Protein AF-0000000067869073 (afdb_homodimer)

Foldseek 3Di:
DWAEEEQEADPDPQFCVCVVVVLVVCVVVVHAYEYEYEFADDPVRVVRRVVVQVVSQVVNVVVVHGHHYYYHYDDLLVVSQVVCVVVVGQEYEGEDDPPPCCDDPNDQPSQRSNCVRHPHYYHYDD/DWAEEEQEADPDPQFCVCVVVVLVVCVVVVHAYEYEYEFADDPVRVVRRVVVQVVSQVVNVVVVHGHHYYYHYDDLLVVSQVVCVVVVGQEYEGEDDPPPCCPDPNDQPSQRSNCVRHPHYYHYDD

Secondary structure (DSSP, 8-state):
--SEEEEEE-SSSGGGTTHHHHHHHHHHHT-EEEEEEEE-SSHHHHHHHHHHHHHHHHHHHTTT---EEEEEES-HHHHHHHHHHHHT-SEEEEE----S---TT----HHHHHHHH-SS-EEEE-/--SEEEEEE-SSSGGGTTHHHHHHHHHHHT-EEEEEEEE-SSHHHHHHHHHHHHHHHHHHHTTT---EEEEEES-HHHHHHHHHHHHT-SEEEEE----S---TT----HHHHHHHH-SS-EEEE-

InterPro domains:
  IPR006015 Universal stress protein A family [PR01438] (2-20)
  IPR006015 Universal stress protein A family [PR01438] (86-98)
  IPR006015 Universal stress protein A family [PR01438] (104-126)
  IPR006016 UspA [PF00582] (1-126)
  IPR014729 Rossmann-like alpha/beta/alpha sandwich fold [G3DSA:3.40.50.620] (1-126)

Sequence (252 aa):
MFETILFPVDRSREAWEPSQLVLELVQQYSSRLVLLSVVADDAESAAAGAELLDKGRSLFEAQGIVPEIVERQGNPPFAICDVADEVGASLIVMGCRGIGLTPEGAAESVTNRVINLAPCPVLVVPMFETILFPVDRSREAWEPSQLVLELVQQYSSRLVLLSVVADDAESAAAGAELLDKGRSLFEAQGIVPEIVERQGNPPFAICDVADEVGASLIVMGCRGIGLTPEGAAESVTNRVINLAPCPVLVVP

Nearest PDB structures (foldseek):
  2z09-assembly1_A  TM=8.705E-01  e=7.535E-10  Thermus thermophilus
  5ahw-assembly2_D  TM=8.686E-01  e=1.156E-08  Mycolicibacterium smegmatis MC2 155
  5ahw-assembly1_B  TM=8.481E-01  e=1.125E-07  Mycolicibacterium smegmatis MC2 155
  3fh0-assembly1_A  TM=6.839E-01  e=9.013E-07  Klebsiella pneumoniae subsp. pneumoniae MGH 78578
  7mq5-a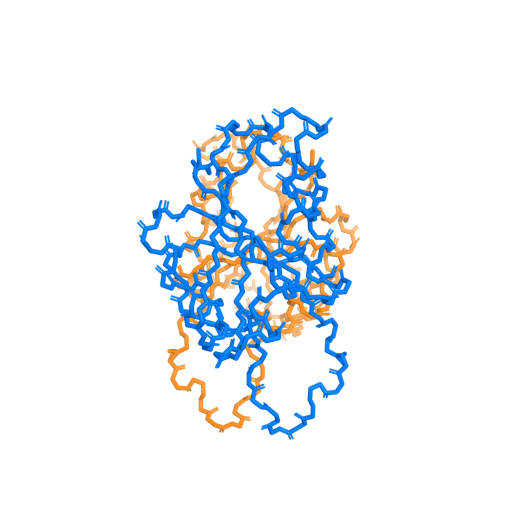ssembly1_A  TM=7.798E-01  e=5.627E-04  Pseudomonas aeruginosa UCBPP-PA14

Structure (mmCIF, N/CA/C/O backbone):
data_AF-0000000067869073-model_v1
#
loop_
_entity.id
_entity.type
_entity.pdbx_description
1 polymer 'UspA domain-containing protein'
#
loop_
_atom_site.group_PDB
_atom_site.id
_atom_site.type_symbol
_atom_site.label_atom_id
_atom_site.label_alt_id
_atom_site.label_comp_id
_atom_site.label_asym_id
_atom_site.label_entity_id
_atom_site.label_seq_id
_atom_site.pdbx_PDB_ins_code
_atom_site.Cartn_x
_atom_site.Cartn_y
_atom_site.Cartn_z
_atom_site.occupancy
_atom_site.B_iso_or_equiv
_atom_site.auth_seq_id
_atom_site.auth_comp_id
_atom_site.auth_asym_id
_atom_site.auth_atom_id
_atom_site.pdbx_PDB_model_num
ATOM 1 N N . MET A 1 1 ? 14.867 0.273 -6.66 1 85.69 1 MET A N 1
ATOM 2 C CA . MET A 1 1 ? 14.016 0.272 -5.477 1 85.69 1 MET A CA 1
ATOM 3 C C . MET A 1 1 ? 13.117 -0.963 -5.453 1 85.69 1 MET A C 1
ATOM 5 O O . MET A 1 1 ? 13.234 -1.798 -4.555 1 85.69 1 MET A O 1
ATOM 9 N N . PHE A 1 2 ? 12.281 -1.201 -6.453 1 94.19 2 PHE A N 1
ATOM 10 C CA . PHE A 1 2 ? 11.414 -2.377 -6.516 1 94.19 2 PHE A CA 1
ATOM 11 C C . PHE A 1 2 ? 11.961 -3.395 -7.508 1 94.19 2 PHE A C 1
ATOM 13 O O . PHE A 1 2 ? 11.531 -3.434 -8.664 1 94.19 2 PHE A O 1
ATOM 20 N N . GLU A 1 3 ? 12.805 -4.316 -7.039 1 96.31 3 GLU A N 1
ATOM 21 C CA . GLU A 1 3 ? 13.484 -5.27 -7.914 1 96.31 3 GLU A CA 1
ATOM 22 C C . GLU A 1 3 ? 12.555 -6.41 -8.312 1 96.31 3 GLU A C 1
ATOM 24 O O . GLU A 1 3 ? 12.539 -6.832 -9.469 1 96.31 3 GLU A O 1
ATOM 29 N N . THR A 1 4 ? 11.891 -6.883 -7.336 1 98.44 4 THR A N 1
ATOM 30 C CA . THR A 1 4 ? 10.938 -7.965 -7.562 1 98.44 4 THR A CA 1
ATOM 31 C C . THR A 1 4 ? 9.547 -7.578 -7.055 1 98.44 4 THR A C 1
ATOM 33 O O . THR A 1 4 ? 9.375 -7.25 -5.879 1 98.44 4 THR A O 1
ATOM 36 N N . ILE A 1 5 ? 8.562 -7.652 -7.902 1 98.62 5 ILE A N 1
ATOM 37 C CA . ILE A 1 5 ? 7.191 -7.293 -7.562 1 98.62 5 ILE A CA 1
ATOM 38 C C . ILE A 1 5 ? 6.312 -8.539 -7.594 1 98.62 5 ILE A C 1
ATOM 40 O O . ILE A 1 5 ? 6.309 -9.281 -8.578 1 98.62 5 ILE A O 1
ATOM 44 N N . LEU A 1 6 ? 5.668 -8.758 -6.5 1 98.81 6 LEU A N 1
ATOM 45 C CA . LEU A 1 6 ? 4.703 -9.852 -6.41 1 98.81 6 LEU A CA 1
ATOM 46 C C . LEU A 1 6 ? 3.283 -9.344 -6.621 1 98.81 6 LEU A C 1
ATOM 48 O O . LEU A 1 6 ? 2.861 -8.383 -5.965 1 98.81 6 LEU A O 1
ATOM 52 N N . PHE A 1 7 ? 2.592 -9.945 -7.52 1 98.44 7 PHE A N 1
ATOM 53 C CA . PHE A 1 7 ? 1.223 -9.578 -7.863 1 98.44 7 PHE A CA 1
ATOM 54 C C . PHE A 1 7 ? 0.284 -10.766 -7.707 1 98.44 7 PHE A C 1
ATOM 56 O O . PHE A 1 7 ? 0.086 -11.539 -8.648 1 98.44 7 PHE A O 1
ATOM 63 N N . PRO A 1 8 ? -0.274 -10.914 -6.496 1 97.56 8 PRO A N 1
ATOM 64 C CA . PRO A 1 8 ? -1.255 -11.984 -6.289 1 97.56 8 PRO A CA 1
ATOM 65 C C . PRO A 1 8 ? -2.604 -11.68 -6.938 1 97.56 8 PRO A C 1
ATOM 67 O O . PRO A 1 8 ? -3.131 -10.57 -6.781 1 97.56 8 PRO A O 1
ATOM 70 N N . VAL A 1 9 ? -3.166 -12.711 -7.602 1 95.31 9 VAL A N 1
ATOM 71 C CA . VAL A 1 9 ? -4.449 -12.516 -8.266 1 95.31 9 VAL A CA 1
ATOM 72 C C . VAL A 1 9 ? -5.359 -13.711 -7.98 1 95.31 9 VAL A C 1
ATOM 74 O O . VAL A 1 9 ? -4.891 -14.766 -7.551 1 95.31 9 VAL A O 1
ATOM 77 N N . ASP A 1 10 ? -6.613 -13.438 -8.133 1 92.69 10 ASP A N 1
ATOM 78 C CA . ASP A 1 10 ? -7.629 -14.484 -8.086 1 92.69 10 ASP A CA 1
ATOM 79 C C . ASP A 1 10 ? -8.727 -14.227 -9.117 1 92.69 10 ASP A C 1
ATOM 81 O O . ASP A 1 10 ? -8.508 -13.516 -10.102 1 92.69 10 ASP A O 1
ATOM 85 N N . ARG A 1 11 ? -9.828 -14.844 -8.953 1 90.25 11 ARG A N 1
ATOM 86 C CA . ARG A 1 11 ? -10.852 -14.766 -9.992 1 90.25 11 ARG A CA 1
ATOM 87 C C . ARG A 1 11 ? -11.672 -13.492 -9.852 1 90.25 11 ARG A C 1
ATOM 89 O O . ARG A 1 11 ? -12.469 -13.164 -10.742 1 90.25 11 ARG A O 1
ATOM 96 N N . SER A 1 12 ? -11.516 -12.789 -8.711 1 88.06 12 SER A N 1
ATOM 97 C CA . SER A 1 12 ? -12.289 -11.57 -8.5 1 88.06 12 SER A CA 1
ATOM 98 C C . SER A 1 12 ? -11.789 -10.438 -9.383 1 88.06 12 SER A C 1
ATOM 100 O O . SER A 1 12 ? -10.602 -10.391 -9.719 1 88.06 12 SER A O 1
ATOM 102 N N . ARG A 1 13 ? -12.648 -9.539 -9.773 1 89.06 13 ARG A N 1
ATOM 103 C CA . ARG A 1 13 ? -12.289 -8.359 -10.555 1 89.06 13 ARG A CA 1
ATOM 104 C C . ARG A 1 13 ? -11.367 -7.438 -9.766 1 89.06 13 ARG A C 1
ATOM 106 O O . ARG A 1 13 ? -10.445 -6.84 -10.32 1 89.06 13 ARG A O 1
ATOM 113 N N . GLU A 1 14 ? -11.57 -7.355 -8.484 1 90 14 GLU A N 1
ATOM 114 C CA . GLU A 1 14 ? -10.805 -6.477 -7.602 1 90 14 GLU A CA 1
ATOM 115 C C . GLU A 1 14 ? -9.328 -6.859 -7.594 1 90 14 GLU A C 1
ATOM 117 O O . GLU A 1 14 ? -8.453 -5.992 -7.504 1 90 14 GLU A O 1
ATOM 122 N N . ALA A 1 15 ? -9.125 -8.156 -7.691 1 92.5 15 ALA A N 1
ATOM 123 C CA . ALA A 1 15 ? -7.75 -8.641 -7.641 1 92.5 15 ALA A CA 1
ATOM 124 C C . ALA A 1 15 ? -6.957 -8.172 -8.852 1 92.5 15 ALA A C 1
ATOM 126 O O . ALA A 1 15 ? -5.723 -8.109 -8.805 1 92.5 15 ALA A O 1
ATOM 127 N N . TRP A 1 16 ? -7.609 -7.77 -9.93 1 94 16 TRP A N 1
ATOM 128 C CA . TRP A 1 16 ? -6.938 -7.406 -11.172 1 94 16 TRP A CA 1
ATOM 129 C C . TRP A 1 16 ? -6.922 -5.895 -11.367 1 94 16 TRP A C 1
ATOM 131 O O . TRP A 1 16 ? -6.273 -5.387 -12.281 1 94 16 TRP A O 1
ATOM 141 N N . GLU A 1 17 ? -7.547 -5.199 -10.508 1 93.25 17 GLU A N 1
ATOM 142 C CA . GLU A 1 17 ? -7.629 -3.746 -10.594 1 93.25 17 GLU A CA 1
ATOM 143 C C . GLU A 1 17 ? -6.238 -3.117 -10.656 1 93.25 17 GLU A C 1
ATOM 145 O O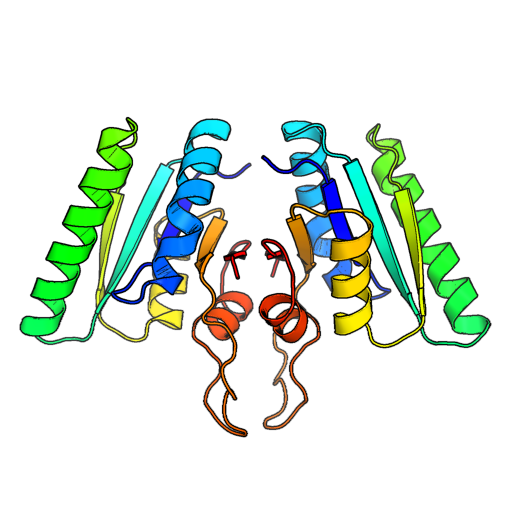 . GLU A 1 17 ? -6.027 -2.133 -11.359 1 93.25 17 GLU A O 1
ATOM 150 N N . PRO A 1 18 ? -5.219 -3.715 -10 1 96.81 18 PRO A N 1
ATOM 151 C CA . PRO A 1 18 ? -3.895 -3.092 -9.984 1 96.81 18 PRO A CA 1
ATOM 152 C C . PRO A 1 18 ? -3.07 -3.424 -11.227 1 96.81 18 PRO A C 1
ATOM 154 O O . PRO A 1 18 ? -1.906 -3.027 -11.328 1 96.81 18 PRO A O 1
ATOM 157 N N . SER A 1 19 ? -3.623 -4.129 -12.164 1 96.69 19 SER A N 1
ATOM 158 C CA . SER A 1 19 ? -2.848 -4.648 -13.281 1 96.69 19 SER A CA 1
ATOM 159 C C . SER A 1 19 ? -2.127 -3.529 -14.031 1 96.69 19 SER A C 1
ATOM 161 O O . SER A 1 19 ? -0.944 -3.652 -14.352 1 96.69 19 SER A O 1
ATOM 163 N N . GLN A 1 20 ? -2.836 -2.455 -14.297 1 95.81 20 GLN A N 1
ATOM 164 C CA . GLN A 1 20 ? -2.219 -1.343 -15.016 1 95.81 20 GLN A CA 1
ATOM 165 C C . GLN A 1 20 ? -1.103 -0.71 -14.188 1 95.81 20 GLN A C 1
ATOM 167 O O . GLN A 1 20 ? -0.049 -0.359 -14.727 1 95.81 20 GLN A O 1
ATOM 172 N N . LEU A 1 21 ? -1.341 -0.564 -12.945 1 96.5 21 LEU A N 1
ATOM 173 C CA . LEU A 1 21 ? -0.326 -0.015 -12.055 1 96.5 21 LEU A CA 1
ATOM 174 C C . LEU A 1 21 ? 0.897 -0.924 -11.992 1 96.5 21 LEU A C 1
ATOM 176 O O . LEU A 1 21 ? 2.033 -0.445 -12.008 1 96.5 21 LEU A O 1
ATOM 180 N N . VAL A 1 22 ? 0.656 -2.215 -11.914 1 97.88 22 VAL A N 1
ATOM 181 C CA . VAL A 1 22 ? 1.739 -3.191 -11.898 1 97.88 22 VAL A CA 1
ATOM 182 C C . VAL A 1 22 ? 2.574 -3.057 -13.172 1 97.88 22 VAL A C 1
ATOM 184 O O . VAL A 1 22 ? 3.807 -3.037 -13.109 1 97.88 22 VAL A O 1
ATOM 187 N N . LEU A 1 23 ? 1.899 -2.906 -14.281 1 97 23 LEU A N 1
ATOM 188 C CA . LEU A 1 23 ? 2.586 -2.73 -15.555 1 97 23 LEU A CA 1
ATOM 189 C C . LEU A 1 23 ? 3.496 -1.507 -15.523 1 97 23 LEU A C 1
ATOM 191 O O . LEU A 1 23 ? 4.668 -1.588 -15.898 1 97 23 LEU A O 1
ATOM 195 N N . GLU A 1 24 ? 3.031 -0.431 -15.094 1 96.25 24 GLU A N 1
ATOM 196 C CA . GLU A 1 24 ? 3.777 0.823 -15.047 1 96.25 24 GLU A CA 1
ATOM 197 C C . GLU A 1 24 ? 4.973 0.717 -14.102 1 96.25 24 GLU A C 1
ATOM 199 O O . GLU A 1 24 ? 6.062 1.193 -14.414 1 96.25 24 GLU A O 1
ATOM 204 N N . LEU A 1 25 ? 4.746 0.075 -13 1 96.88 25 LEU A N 1
ATOM 205 C CA . LEU A 1 25 ? 5.82 -0.086 -12.023 1 96.88 25 LEU A CA 1
ATOM 206 C C . LEU A 1 25 ? 6.938 -0.961 -12.578 1 96.88 25 LEU A C 1
ATOM 208 O O . LEU A 1 25 ? 8.117 -0.621 -12.461 1 96.88 25 LEU A O 1
ATOM 212 N N . VAL A 1 26 ? 6.555 -2.066 -13.172 1 97.5 26 VAL A N 1
ATOM 213 C CA . VAL A 1 26 ? 7.527 -2.998 -13.727 1 97.5 26 VAL A CA 1
ATOM 214 C C . VAL A 1 26 ? 8.336 -2.305 -14.82 1 97.5 26 VAL A C 1
ATOM 216 O O . VAL A 1 26 ? 9.555 -2.471 -14.898 1 97.5 26 VAL A O 1
ATOM 219 N N . GLN A 1 27 ? 7.652 -1.521 -15.578 1 95.38 27 GLN A N 1
ATOM 220 C CA . GLN A 1 27 ? 8.336 -0.804 -16.656 1 95.38 27 GLN A CA 1
ATOM 221 C C . GLN A 1 27 ? 9.242 0.287 -16.094 1 95.38 27 GLN A C 1
ATOM 223 O O . GLN A 1 27 ? 10.367 0.471 -16.562 1 95.38 27 GLN A O 1
ATOM 228 N N . GLN A 1 28 ? 8.766 0.995 -15.133 1 93.81 28 GLN A N 1
ATOM 229 C CA . GLN A 1 28 ? 9.508 2.107 -14.555 1 93.81 28 GLN A CA 1
ATOM 230 C C . GLN A 1 28 ? 10.773 1.618 -13.859 1 93.81 28 GLN A C 1
ATOM 232 O O . GLN A 1 28 ? 11.828 2.26 -13.945 1 93.81 28 GLN A O 1
ATOM 237 N N . TYR A 1 29 ? 10.68 0.45 -13.195 1 95.25 29 TYR A N 1
ATOM 238 C CA . TYR A 1 29 ? 11.789 0.005 -12.352 1 95.25 29 TYR A CA 1
ATOM 239 C C . TYR A 1 29 ? 12.516 -1.175 -12.992 1 95.25 29 TYR A C 1
ATOM 241 O O . TYR A 1 29 ? 13.477 -1.699 -12.43 1 95.25 29 TYR A O 1
ATOM 249 N N . SER A 1 30 ? 11.961 -1.59 -14.211 1 96 30 SER A N 1
ATOM 250 C CA . SER A 1 30 ? 12.5 -2.789 -14.844 1 96 30 SER A CA 1
ATOM 251 C C . SER A 1 30 ? 12.523 -3.965 -13.875 1 96 30 SER A C 1
ATOM 253 O O . SER A 1 30 ? 13.531 -4.668 -13.758 1 96 30 SER A O 1
ATOM 255 N N . SER A 1 31 ? 11.453 -4.137 -13.18 1 97.75 31 SER A N 1
ATOM 256 C CA . SER A 1 31 ? 11.336 -5.121 -12.102 1 97.75 31 SER A CA 1
ATOM 257 C C . SER A 1 31 ? 11.016 -6.504 -12.656 1 97.75 31 SER A C 1
ATOM 259 O O . SER A 1 31 ? 10.461 -6.629 -13.75 1 97.75 31 SER A O 1
ATOM 261 N N . ARG A 1 32 ? 11.453 -7.48 -11.883 1 98.12 32 ARG A N 1
ATOM 262 C CA . ARG A 1 32 ? 10.93 -8.828 -12.07 1 98.12 32 ARG A CA 1
ATOM 263 C C . ARG A 1 32 ? 9.492 -8.93 -11.562 1 98.12 32 ARG A C 1
ATOM 265 O O . ARG A 1 32 ? 9.188 -8.492 -10.453 1 98.12 32 ARG A O 1
ATOM 272 N N . LEU A 1 33 ? 8.641 -9.438 -12.43 1 98.5 33 LEU A N 1
ATOM 273 C CA . LEU A 1 33 ? 7.242 -9.578 -12.047 1 98.5 33 LEU A CA 1
ATOM 274 C C . LEU A 1 33 ? 6.902 -11.031 -11.75 1 98.5 33 LEU A C 1
ATOM 276 O O . LEU A 1 33 ? 7.148 -11.914 -12.578 1 98.5 33 LEU A O 1
ATOM 280 N N . VAL A 1 34 ? 6.371 -11.273 -10.594 1 98.62 34 VAL A N 1
ATOM 281 C CA . VAL A 1 34 ? 5.895 -12.602 -10.211 1 98.62 34 VAL A CA 1
ATOM 282 C C . VAL A 1 34 ? 4.375 -12.578 -10.055 1 98.62 34 VAL A C 1
ATOM 284 O O . VAL A 1 34 ? 3.846 -11.875 -9.188 1 98.62 34 VAL A O 1
ATOM 287 N N . LEU A 1 35 ? 3.709 -13.258 -10.875 1 98.25 35 LEU A N 1
ATOM 288 C CA . LEU A 1 35 ? 2.264 -13.438 -10.805 1 98.25 35 LEU A CA 1
ATOM 289 C C . LEU A 1 35 ? 1.903 -14.672 -9.992 1 98.25 35 LEU A C 1
ATOM 291 O O . LEU A 1 35 ? 2.357 -15.781 -10.305 1 98.25 35 LEU A O 1
ATOM 295 N N . LEU A 1 36 ? 1.077 -14.484 -8.984 1 98.06 36 LEU A N 1
ATOM 296 C CA . LEU A 1 36 ? 0.782 -15.57 -8.062 1 98.06 36 LEU A CA 1
ATOM 297 C C . LEU A 1 36 ? -0.718 -15.836 -7.996 1 98.06 36 LEU A C 1
ATOM 299 O O . LEU A 1 36 ? -1.515 -14.898 -7.898 1 98.06 36 LEU A O 1
ATOM 303 N N . SER A 1 37 ? -1.074 -17.062 -8.078 1 97 37 SER A N 1
ATOM 304 C CA . SER A 1 37 ? -2.432 -17.516 -7.777 1 97 37 SER A CA 1
ATOM 305 C C . SER A 1 37 ? -2.439 -18.547 -6.652 1 97 37 SER A C 1
ATOM 307 O O . SER A 1 37 ? -1.651 -19.5 -6.668 1 97 37 SER A O 1
ATOM 309 N N . VAL A 1 38 ? -3.229 -18.281 -5.684 1 95.81 38 VAL A N 1
ATOM 310 C CA . VAL A 1 38 ? -3.4 -19.203 -4.578 1 95.81 38 VAL A CA 1
ATOM 311 C C . VAL A 1 38 ? -4.73 -19.953 -4.727 1 95.81 38 VAL A C 1
ATOM 313 O O . VAL A 1 38 ? -5.789 -19.312 -4.812 1 95.81 38 VAL A O 1
ATOM 316 N N . VAL A 1 39 ? -4.691 -21.25 -4.734 1 93.06 39 VAL A N 1
ATOM 317 C CA . VAL A 1 39 ? -5.895 -22.031 -5.012 1 93.06 39 VAL A CA 1
ATOM 318 C C . VAL A 1 39 ? -6.09 -23.094 -3.92 1 93.06 39 VAL A C 1
ATOM 320 O O . VAL A 1 39 ? -5.172 -23.375 -3.15 1 93.06 39 VAL A O 1
ATOM 323 N N . ALA A 1 40 ? -7.324 -23.531 -3.844 1 88.5 40 ALA A N 1
ATOM 324 C CA . ALA A 1 40 ? -7.602 -24.672 -2.965 1 88.5 40 ALA A CA 1
ATOM 325 C C . ALA A 1 40 ? -6.926 -25.938 -3.475 1 88.5 40 ALA A C 1
ATOM 327 O O . ALA A 1 40 ? -6.5 -26 -4.629 1 88.5 40 ALA A O 1
ATOM 328 N N . ASP A 1 41 ? -6.785 -26.797 -2.545 1 86.69 41 ASP A N 1
ATOM 329 C CA . ASP A 1 41 ? -6.09 -28.031 -2.896 1 86.69 41 ASP A CA 1
ATOM 330 C C . ASP A 1 41 ? -7.039 -29.031 -3.564 1 86.69 41 ASP A C 1
ATOM 332 O O . ASP A 1 41 ? -7.352 -30.062 -2.994 1 86.69 41 ASP A O 1
ATOM 336 N N . ASP A 1 42 ? -7.617 -28.875 -4.66 1 88.94 42 ASP A N 1
ATOM 337 C CA . ASP A 1 42 ? -8.422 -29.75 -5.492 1 88.94 42 ASP A CA 1
ATOM 338 C C . ASP A 1 42 ? -8.172 -29.484 -6.977 1 88.94 42 ASP A C 1
ATOM 340 O O . ASP A 1 42 ? -7.801 -28.375 -7.355 1 88.94 42 ASP A O 1
ATOM 344 N N . ALA A 1 43 ? -8.359 -30.5 -7.738 1 88.75 43 ALA A N 1
ATOM 345 C CA . ALA A 1 43 ? -8 -30.484 -9.156 1 88.75 43 ALA A CA 1
ATOM 346 C C . ALA A 1 43 ? -8.75 -29.375 -9.891 1 88.75 43 ALA A C 1
ATOM 348 O O . ALA A 1 43 ? -8.195 -28.719 -10.781 1 88.75 43 ALA A O 1
ATOM 349 N N . GLU A 1 44 ? -9.938 -29.141 -9.625 1 89.25 44 GLU A N 1
ATOM 350 C CA . GLU A 1 44 ? -10.742 -28.109 -10.281 1 89.25 44 GLU A CA 1
ATOM 351 C C . GLU A 1 44 ? -10.188 -26.719 -10.008 1 89.25 44 GLU A C 1
ATOM 353 O O . GLU A 1 44 ? -10.086 -25.891 -10.914 1 89.25 44 GLU A O 1
ATOM 358 N N . SER A 1 45 ? -9.852 -26.547 -8.781 1 88.94 45 SER A N 1
ATOM 359 C CA . SER A 1 45 ? -9.289 -25.25 -8.398 1 88.94 45 SER A CA 1
ATOM 360 C C . SER A 1 45 ? -7.922 -25.031 -9.039 1 88.94 45 SER A C 1
ATOM 362 O O . SER A 1 45 ? -7.598 -23.922 -9.461 1 88.94 45 SER A O 1
ATOM 364 N N . ALA A 1 46 ? -7.195 -26.078 -9.156 1 88.62 46 ALA A N 1
ATOM 365 C CA . ALA A 1 46 ? -5.871 -25.984 -9.773 1 88.62 46 ALA A CA 1
ATOM 366 C C . ALA A 1 46 ? -5.977 -25.609 -11.25 1 88.62 46 ALA A C 1
ATOM 368 O O . ALA A 1 46 ? -5.215 -24.766 -11.734 1 88.62 46 ALA A O 1
ATOM 369 N N . ALA A 1 47 ? -6.895 -26.266 -11.891 1 90.94 47 ALA A N 1
ATOM 370 C CA . ALA A 1 47 ? -7.098 -25.969 -13.305 1 90.94 47 ALA A CA 1
ATOM 371 C C . ALA A 1 47 ? -7.551 -24.516 -13.5 1 90.94 47 ALA A C 1
ATOM 373 O O . ALA A 1 47 ? -7.094 -23.828 -14.414 1 90.94 47 ALA A O 1
ATOM 374 N N . ALA A 1 48 ? -8.391 -24.062 -12.688 1 90.38 48 ALA A N 1
ATOM 375 C CA . ALA A 1 48 ? -8.883 -22.688 -12.742 1 90.38 48 ALA A CA 1
ATOM 376 C C . ALA A 1 48 ? -7.754 -21.688 -12.492 1 90.38 48 ALA A C 1
ATOM 378 O O . ALA A 1 48 ? -7.691 -20.641 -13.141 1 90.38 48 ALA A O 1
ATOM 379 N N . GLY A 1 49 ? -6.902 -22.062 -11.57 1 91.5 49 GLY A N 1
ATOM 380 C CA . GLY A 1 49 ? -5.746 -21.219 -11.297 1 91.5 49 GLY A CA 1
ATOM 381 C C . GLY A 1 49 ? -4.801 -21.109 -12.477 1 91.5 49 GLY A C 1
ATOM 382 O O . GLY A 1 49 ? -4.324 -20.016 -12.781 1 91.5 49 GLY A O 1
ATOM 383 N N . ALA A 1 50 ? -4.605 -22.188 -13.141 1 91.81 50 ALA A N 1
ATOM 384 C CA . ALA A 1 50 ? -3.723 -22.203 -14.305 1 91.81 50 ALA A CA 1
ATOM 385 C C . ALA A 1 50 ? -4.277 -21.344 -15.43 1 91.81 50 ALA A C 1
ATOM 387 O O . ALA A 1 50 ? -3.531 -20.609 -16.078 1 91.81 50 ALA A O 1
ATOM 388 N N . GLU A 1 51 ? -5.559 -21.438 -15.625 1 93.31 51 GLU A N 1
ATOM 389 C CA . GLU A 1 51 ? -6.203 -20.625 -16.641 1 93.31 51 GLU A CA 1
ATOM 390 C C . GLU A 1 51 ? -6.078 -19.141 -16.328 1 93.31 51 GLU A C 1
ATOM 392 O O . GLU A 1 51 ? -5.836 -18.328 -17.219 1 93.31 51 GLU A O 1
ATOM 397 N N . LEU A 1 52 ? -6.277 -18.828 -15.102 1 93.5 52 LEU A N 1
ATOM 398 C CA . LEU A 1 52 ? -6.164 -17.453 -14.625 1 93.5 52 LEU A CA 1
ATOM 399 C C . LEU A 1 52 ? -4.758 -16.906 -14.867 1 93.5 52 LEU A C 1
ATOM 401 O O . LEU A 1 52 ? -4.59 -15.789 -15.359 1 93.5 52 LEU A O 1
ATOM 405 N N . LEU A 1 53 ? -3.789 -17.75 -14.555 1 95 53 LEU A N 1
ATOM 406 C CA . LEU A 1 53 ? -2.395 -17.344 -14.703 1 95 53 LEU A CA 1
ATOM 407 C C . LEU A 1 53 ? -2.023 -17.203 -16.172 1 95 53 LEU A C 1
ATOM 409 O O . LEU A 1 53 ? -1.235 -16.328 -16.547 1 95 53 LEU A O 1
ATOM 413 N N . ASP A 1 54 ? -2.604 -18 -17.016 1 94.75 54 ASP A N 1
ATOM 414 C CA . ASP A 1 54 ? -2.373 -17.906 -18.453 1 94.75 54 ASP A CA 1
ATOM 415 C C . ASP A 1 54 ? -2.912 -16.578 -19 1 94.75 54 ASP A C 1
ATOM 417 O O . ASP A 1 54 ? -2.262 -15.93 -19.828 1 94.75 54 ASP A O 1
ATOM 421 N N . LYS A 1 55 ? -4.047 -16.234 -18.547 1 93.94 55 LYS A N 1
ATOM 422 C CA . LYS A 1 55 ? -4.621 -14.953 -18.922 1 93.94 55 LYS A CA 1
ATOM 423 C C . LYS A 1 55 ? -3.725 -13.805 -18.484 1 93.94 55 LYS A C 1
ATOM 425 O O . LYS A 1 55 ? -3.512 -12.852 -19.234 1 93.94 55 LYS A O 1
ATOM 430 N N . GLY A 1 56 ? -3.23 -13.906 -17.281 1 95.06 56 GLY A N 1
ATOM 431 C CA . GLY A 1 56 ? -2.316 -12.898 -16.766 1 95.06 56 GLY A CA 1
ATOM 432 C C . GLY A 1 56 ? -1.019 -12.82 -17.562 1 95.06 56 GLY A C 1
ATOM 433 O O . GLY A 1 56 ? -0.543 -11.734 -17.875 1 95.06 56 GLY A O 1
ATOM 434 N N . ARG A 1 57 ? -0.502 -13.945 -17.828 1 96.12 57 ARG A N 1
ATOM 435 C CA . ARG A 1 57 ? 0.709 -14.016 -18.641 1 96.12 57 ARG A CA 1
ATOM 436 C C . ARG A 1 57 ? 0.512 -13.305 -19.969 1 96.12 57 ARG A C 1
ATOM 438 O O . ARG A 1 57 ? 1.339 -12.477 -20.375 1 96.12 57 ARG A O 1
ATOM 445 N N . SER A 1 58 ? -0.542 -13.625 -20.625 1 96.44 58 SER A N 1
ATOM 446 C CA . SER A 1 58 ? -0.832 -13.031 -21.922 1 96.44 58 SER A CA 1
ATOM 447 C C . SER A 1 58 ? -0.971 -11.516 -21.828 1 96.44 58 SER A C 1
ATOM 449 O O . SER A 1 58 ? -0.481 -10.781 -22.688 1 96.44 58 SER A O 1
ATOM 451 N N . LEU A 1 59 ? -1.644 -11.023 -20.812 1 95.19 59 LEU A N 1
ATOM 452 C CA . LEU A 1 59 ? -1.863 -9.602 -20.578 1 95.19 59 LEU A CA 1
ATOM 453 C C . LEU A 1 59 ? -0.536 -8.859 -20.469 1 95.19 59 LEU A C 1
ATOM 455 O O . LEU A 1 59 ? -0.345 -7.828 -21.125 1 95.19 59 LEU A O 1
ATOM 459 N N . PHE A 1 60 ? 0.384 -9.383 -19.719 1 97 60 PHE A N 1
ATOM 460 C CA . PHE A 1 60 ? 1.646 -8.695 -19.469 1 97 60 PHE A CA 1
ATOM 461 C C . PHE A 1 60 ? 2.609 -8.898 -20.625 1 97 60 PHE A C 1
ATOM 463 O O . PHE A 1 60 ? 3.361 -7.988 -20.984 1 97 60 PHE A O 1
ATOM 470 N N . GLU A 1 61 ? 2.535 -10.055 -21.266 1 96.75 61 GLU A N 1
ATOM 471 C CA . GLU A 1 61 ? 3.381 -10.312 -22.422 1 96.75 61 GLU A CA 1
ATOM 472 C C . GLU A 1 61 ? 3.018 -9.391 -23.578 1 96.75 61 GLU A C 1
ATOM 474 O O . GLU A 1 61 ? 3.891 -8.977 -24.344 1 96.75 61 GLU A O 1
ATOM 479 N N . ALA A 1 62 ? 1.754 -9.125 -23.656 1 96.44 62 ALA A N 1
ATOM 480 C CA . ALA A 1 62 ? 1.289 -8.211 -24.703 1 96.44 62 ALA A CA 1
ATOM 481 C C . ALA A 1 62 ? 1.909 -6.828 -24.547 1 96.44 62 ALA A C 1
ATOM 483 O O . ALA A 1 62 ? 1.968 -6.051 -25.5 1 96.44 62 ALA A O 1
ATOM 484 N N . GLN A 1 63 ? 2.355 -6.535 -23.422 1 95.56 63 GLN A N 1
ATOM 485 C CA . GLN A 1 63 ? 2.967 -5.242 -23.141 1 95.56 63 GLN A CA 1
ATOM 486 C C . GLN A 1 63 ? 4.484 -5.359 -23.031 1 95.56 63 GLN A C 1
ATOM 488 O O . GLN A 1 63 ? 5.156 -4.445 -22.547 1 95.56 63 GLN A O 1
ATOM 493 N N . GLY A 1 64 ? 5.004 -6.582 -23.359 1 95.62 64 GLY A N 1
ATOM 494 C CA . GLY A 1 64 ? 6.445 -6.789 -23.422 1 95.62 64 GLY A CA 1
ATOM 495 C C . GLY A 1 64 ? 7.035 -7.25 -22.094 1 95.62 64 GLY A C 1
ATOM 496 O O . GLY A 1 64 ? 8.25 -7.184 -21.891 1 95.62 64 GLY A O 1
ATOM 497 N 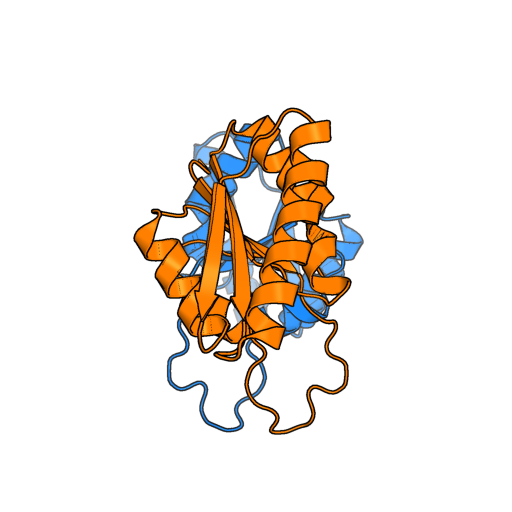N . ILE A 1 65 ? 6.188 -7.633 -21.203 1 96.75 65 ILE A N 1
ATOM 498 C CA . ILE A 1 65 ? 6.656 -8.094 -19.906 1 96.75 65 ILE A CA 1
ATOM 499 C C . ILE A 1 65 ? 6.387 -9.586 -19.75 1 96.75 65 ILE A C 1
ATOM 501 O O . ILE A 1 65 ? 5.254 -10.039 -19.938 1 96.75 65 ILE A O 1
ATOM 505 N N . VAL A 1 66 ? 7.367 -10.359 -19.438 1 96.12 66 VAL A N 1
ATOM 506 C CA . VAL A 1 66 ? 7.195 -11.789 -19.188 1 96.12 66 VAL A CA 1
ATOM 507 C C . VAL A 1 66 ? 7.148 -12.055 -17.688 1 96.12 66 VAL A C 1
ATOM 509 O O . VAL A 1 66 ? 8.18 -12.031 -17.016 1 96.12 66 VAL A O 1
ATOM 512 N N . PRO A 1 67 ? 6.07 -12.266 -17.188 1 97.94 67 PRO A N 1
ATOM 513 C CA . PRO A 1 67 ? 5.988 -12.523 -15.75 1 97.94 67 PRO A CA 1
ATOM 514 C C . PRO A 1 67 ? 6.391 -13.953 -15.383 1 97.94 67 PRO A C 1
ATOM 516 O O . PRO A 1 67 ? 6.246 -14.867 -16.203 1 97.94 67 PRO A O 1
ATOM 519 N N . GLU A 1 68 ? 6.965 -14.102 -14.258 1 97.94 68 GLU A N 1
ATOM 520 C CA . GLU A 1 68 ? 7.07 -15.422 -13.641 1 97.94 68 GLU A CA 1
ATOM 521 C C . GLU A 1 68 ? 5.738 -15.852 -13.039 1 97.94 68 GLU A C 1
ATOM 523 O O . GLU A 1 68 ? 5.07 -15.062 -12.367 1 97.94 68 GLU A O 1
ATOM 528 N N . ILE A 1 69 ? 5.391 -17.078 -13.32 1 97.31 69 ILE A N 1
ATOM 529 C CA . ILE A 1 69 ? 4.09 -17.578 -12.875 1 97.31 69 ILE A CA 1
ATOM 530 C C . ILE A 1 69 ? 4.281 -18.531 -11.703 1 97.31 69 ILE A C 1
ATOM 532 O O . ILE A 1 69 ? 5.09 -19.469 -11.789 1 97.31 69 ILE A O 1
ATOM 536 N N . VAL A 1 70 ? 3.574 -18.328 -10.68 1 97.12 70 VAL A N 1
ATOM 537 C CA . VAL A 1 70 ? 3.623 -19.203 -9.516 1 97.12 70 VAL A CA 1
ATOM 538 C C . VAL A 1 70 ? 2.205 -19.562 -9.078 1 97.12 70 VAL A C 1
ATOM 540 O O . VAL A 1 70 ? 1.337 -18.688 -8.984 1 97.12 70 VAL A O 1
ATOM 543 N N . GLU A 1 71 ? 1.952 -20.812 -8.867 1 96.31 71 GLU A N 1
ATOM 544 C CA . GLU A 1 71 ? 0.71 -21.297 -8.273 1 96.31 71 GLU A CA 1
ATOM 545 C C . GLU A 1 71 ? 0.971 -22 -6.945 1 96.31 71 GLU A C 1
ATOM 547 O O . GLU A 1 71 ? 1.875 -22.828 -6.84 1 96.31 71 GLU A O 1
ATOM 552 N N . ARG A 1 72 ? 0.225 -21.625 -5.98 1 95.56 72 ARG A N 1
ATOM 553 C CA . ARG A 1 72 ? 0.345 -22.234 -4.656 1 95.56 72 ARG A CA 1
ATOM 554 C C . ARG A 1 72 ? -1.013 -22.703 -4.141 1 95.56 72 ARG A C 1
ATOM 556 O O . ARG A 1 72 ? -2.049 -22.141 -4.52 1 95.56 72 ARG A O 1
ATOM 563 N N . GLN A 1 73 ? -0.876 -23.719 -3.285 1 93.31 73 GLN A N 1
ATOM 564 C CA . GLN A 1 73 ? -2.074 -24.188 -2.59 1 93.31 73 GLN A CA 1
ATOM 565 C C . GLN A 1 73 ? -2.055 -23.766 -1.123 1 93.31 73 GLN A C 1
ATOM 567 O O . GLN A 1 73 ? -0.988 -23.672 -0.51 1 93.31 73 GLN A O 1
ATOM 572 N N . GLY A 1 74 ? -3.271 -23.453 -0.644 1 91.94 74 GLY A N 1
ATOM 573 C CA . GLY A 1 74 ? -3.352 -23.141 0.776 1 91.94 74 GLY A CA 1
ATOM 574 C C . GLY A 1 74 ? -4.117 -21.875 1.072 1 91.94 74 GLY A C 1
ATOM 575 O O . GLY A 1 74 ? -5.051 -21.516 0.348 1 91.94 74 GLY A O 1
ATOM 576 N N . ASN A 1 75 ? -3.82 -21.281 2.246 1 92.25 75 ASN A N 1
ATOM 577 C CA . ASN A 1 75 ? -4.445 -20.047 2.688 1 92.25 75 ASN A CA 1
ATOM 578 C C . ASN A 1 75 ? -3.809 -18.828 2.016 1 92.25 75 ASN A C 1
ATOM 580 O O . ASN A 1 75 ? -2.602 -18.609 2.131 1 92.25 75 ASN A O 1
ATOM 584 N N . PRO A 1 76 ? -4.582 -18.047 1.454 1 93.88 76 PRO A N 1
ATOM 585 C CA . PRO A 1 76 ? -4.066 -16.984 0.583 1 93.88 76 PRO A CA 1
ATOM 586 C C . PRO A 1 76 ? -3.113 -16.031 1.309 1 93.88 76 PRO A C 1
ATOM 588 O O . PRO A 1 76 ? -1.995 -15.805 0.843 1 93.88 76 PRO A O 1
ATOM 591 N N . PRO A 1 77 ? -3.48 -15.469 2.486 1 94.12 77 PRO A N 1
ATOM 592 C CA . PRO A 1 77 ? -2.557 -14.523 3.121 1 94.12 77 PRO A CA 1
ATOM 593 C C . PRO A 1 77 ? -1.203 -15.148 3.443 1 94.12 77 PRO A C 1
ATOM 595 O O . PRO A 1 77 ? -0.162 -14.523 3.24 1 94.12 77 PRO A O 1
ATOM 598 N N . PHE A 1 78 ? -1.198 -16.344 3.863 1 95.38 78 PHE A N 1
ATOM 599 C CA . PHE A 1 78 ? 0.036 -17.016 4.23 1 95.38 78 PHE A CA 1
ATOM 600 C C . PHE A 1 78 ? 0.839 -17.391 2.99 1 95.38 78 PHE A C 1
ATOM 602 O O . PHE A 1 78 ? 2.057 -17.203 2.951 1 95.38 78 PHE A O 1
ATOM 609 N N . ALA A 1 79 ? 0.163 -17.906 2.049 1 96.88 79 ALA A N 1
ATOM 610 C CA . ALA A 1 79 ? 0.835 -18.281 0.807 1 96.88 79 ALA A CA 1
ATOM 611 C C . ALA A 1 79 ? 1.469 -17.062 0.136 1 96.88 79 ALA A C 1
ATOM 613 O O . ALA A 1 79 ? 2.588 -17.141 -0.376 1 96.88 79 ALA A O 1
ATOM 614 N N . ILE A 1 80 ? 0.809 -15.945 0.123 1 97.56 80 ILE A N 1
ATOM 615 C CA . ILE A 1 80 ? 1.305 -14.719 -0.489 1 97.56 80 ILE A CA 1
ATOM 616 C C . ILE A 1 80 ? 2.584 -14.266 0.216 1 97.56 80 ILE A C 1
ATOM 618 O O . ILE A 1 80 ? 3.584 -13.961 -0.436 1 97.56 80 ILE A O 1
ATOM 622 N N . CYS A 1 81 ? 2.545 -14.305 1.531 1 97.38 81 CYS A N 1
ATOM 623 C CA . CYS A 1 81 ? 3.705 -13.867 2.299 1 97.38 81 CYS A CA 1
ATOM 624 C C . CYS A 1 81 ? 4.863 -14.844 2.146 1 97.38 81 CYS A C 1
ATOM 626 O O . CYS A 1 81 ? 6.023 -14.438 2.074 1 97.38 81 CYS A O 1
ATOM 628 N N . ASP A 1 82 ? 4.547 -16.125 2.096 1 97.81 82 ASP A N 1
ATOM 629 C CA . ASP A 1 82 ? 5.57 -17.141 1.896 1 97.81 82 ASP A CA 1
ATOM 630 C C . ASP A 1 82 ? 6.27 -16.969 0.551 1 97.81 82 ASP A C 1
ATOM 632 O O . ASP A 1 82 ? 7.5 -16.984 0.477 1 97.81 82 ASP A O 1
ATOM 636 N N . VAL A 1 83 ? 5.488 -16.766 -0.463 1 98.25 83 VAL A N 1
ATOM 637 C CA . VAL A 1 83 ? 6.051 -16.609 -1.798 1 98.25 83 VAL A CA 1
ATOM 638 C C . VAL A 1 83 ? 6.844 -15.305 -1.873 1 98.25 83 VAL A C 1
ATOM 640 O O . VAL A 1 83 ? 7.91 -15.258 -2.494 1 98.25 83 VAL A O 1
ATOM 643 N N . ALA A 1 84 ? 6.363 -14.234 -1.266 1 98.31 84 ALA A N 1
ATOM 644 C CA . ALA A 1 84 ? 7.098 -12.969 -1.229 1 98.31 84 ALA A CA 1
ATOM 645 C C . ALA A 1 84 ? 8.5 -13.164 -0.666 1 98.31 84 ALA A C 1
ATOM 647 O O . ALA A 1 84 ? 9.469 -12.625 -1.2 1 98.31 84 ALA A O 1
ATOM 648 N N . ASP A 1 85 ? 8.531 -13.93 0.379 1 97.75 85 ASP A N 1
ATOM 649 C CA . ASP A 1 85 ? 9.812 -14.219 1.016 1 97.75 85 ASP A CA 1
ATOM 650 C C . ASP A 1 85 ? 10.695 -15.078 0.114 1 97.75 85 ASP A C 1
ATOM 652 O O . ASP A 1 85 ? 11.875 -14.781 -0.067 1 97.75 85 ASP A O 1
ATOM 656 N N . GLU A 1 86 ? 10.125 -16.141 -0.455 1 98.06 86 GLU A N 1
ATOM 657 C CA . GLU A 1 86 ? 10.836 -17.094 -1.288 1 98.06 86 GLU A CA 1
ATOM 658 C C . GLU A 1 86 ? 11.477 -16.422 -2.496 1 98.06 86 GLU A C 1
ATOM 660 O O . GLU A 1 86 ? 12.617 -16.719 -2.854 1 98.06 86 GLU A O 1
ATOM 665 N N . VAL A 1 87 ? 10.766 -15.477 -3.098 1 98 87 VAL A N 1
ATOM 666 C CA . VAL A 1 87 ? 11.25 -14.891 -4.344 1 98 87 VAL A CA 1
ATOM 667 C C . VAL A 1 87 ? 12.008 -13.602 -4.051 1 98 87 VAL A C 1
ATOM 669 O O . VAL A 1 87 ? 12.531 -12.961 -4.969 1 98 87 VAL A O 1
ATOM 672 N N . GLY A 1 88 ? 12 -13.172 -2.74 1 97.69 88 GLY A N 1
ATOM 673 C CA . GLY A 1 88 ? 12.641 -11.914 -2.389 1 97.69 88 GLY A CA 1
ATOM 674 C C . GLY A 1 88 ? 11.906 -10.703 -2.93 1 97.69 88 GLY A C 1
ATOM 675 O O . GLY A 1 88 ? 12.523 -9.797 -3.498 1 97.69 88 GLY A O 1
ATOM 676 N N . ALA A 1 89 ? 10.609 -10.711 -2.789 1 98.19 89 ALA A N 1
ATOM 677 C CA . ALA A 1 89 ? 9.805 -9.594 -3.271 1 98.19 89 ALA A CA 1
ATOM 678 C C . ALA A 1 89 ? 10.156 -8.305 -2.523 1 98.19 89 ALA A C 1
ATOM 680 O O . ALA A 1 89 ? 10.312 -8.32 -1.3 1 98.19 89 ALA A O 1
ATOM 681 N N . SER A 1 90 ? 10.305 -7.301 -3.275 1 97.81 90 SER A N 1
ATOM 682 C CA . SER A 1 90 ? 10.555 -5.996 -2.664 1 97.81 90 SER A CA 1
ATOM 683 C C . SER A 1 90 ? 9.273 -5.168 -2.604 1 97.81 90 SER A C 1
ATOM 685 O O . SER A 1 90 ? 9.242 -4.113 -1.963 1 97.81 90 SER A O 1
ATOM 687 N N . LEU A 1 91 ? 8.242 -5.715 -3.215 1 98.38 91 LEU A N 1
ATOM 688 C CA . LEU A 1 91 ? 6.938 -5.07 -3.213 1 98.38 91 LEU A CA 1
ATOM 689 C C . LEU A 1 91 ? 5.836 -6.074 -3.529 1 98.38 91 LEU A C 1
ATOM 691 O O . LEU A 1 91 ? 5.984 -6.906 -4.426 1 98.38 91 LEU A O 1
ATOM 695 N N . ILE A 1 92 ? 4.805 -6.031 -2.783 1 98.44 92 ILE A N 1
ATOM 696 C CA . ILE A 1 92 ? 3.568 -6.73 -3.117 1 98.44 92 ILE A CA 1
ATOM 697 C C . ILE A 1 92 ? 2.514 -5.723 -3.576 1 98.44 92 ILE A C 1
ATOM 699 O O . ILE A 1 92 ? 2.297 -4.703 -2.922 1 98.44 92 ILE A O 1
ATOM 703 N N . VAL A 1 93 ? 1.88 -5.973 -4.691 1 98.38 93 VAL A N 1
ATOM 704 C CA . VAL A 1 93 ? 0.795 -5.129 -5.18 1 98.38 93 VAL A CA 1
ATOM 705 C C . VAL A 1 93 ? -0.504 -5.93 -5.223 1 98.38 93 VAL A C 1
ATOM 707 O O . VAL A 1 93 ? -0.571 -6.984 -5.859 1 98.38 93 VAL A O 1
ATOM 710 N N . MET A 1 94 ? -1.469 -5.391 -4.539 1 96.19 94 MET A N 1
ATOM 711 C CA . MET A 1 94 ? -2.707 -6.164 -4.52 1 96.19 94 MET A CA 1
ATOM 712 C C . MET A 1 94 ? -3.922 -5.246 -4.477 1 96.19 94 MET A C 1
ATOM 714 O O . MET A 1 94 ? -3.812 -4.086 -4.082 1 96.19 94 MET A O 1
ATOM 718 N N . GLY A 1 95 ? -4.977 -5.797 -4.949 1 93.19 95 GLY A N 1
ATOM 719 C CA . GLY A 1 95 ? -6.246 -5.09 -4.859 1 93.19 95 GLY A CA 1
ATOM 720 C C . GLY A 1 95 ? -6.977 -5.336 -3.553 1 93.19 95 GLY A C 1
ATOM 721 O O . GLY A 1 95 ? -6.633 -6.258 -2.809 1 93.19 95 GLY A O 1
ATOM 722 N N . CYS A 1 96 ? -7.812 -4.387 -3.191 1 81.06 96 CYS A N 1
ATOM 723 C CA . CYS A 1 96 ? -8.648 -4.543 -2.004 1 81.06 96 CYS A CA 1
ATOM 724 C C . CYS A 1 96 ? -10.125 -4.492 -2.365 1 81.06 96 CYS A C 1
ATOM 726 O O . CYS A 1 96 ? -10.523 -3.734 -3.25 1 81.06 96 CYS A O 1
ATOM 728 N N . ARG A 1 97 ? -10.719 -5.605 -1.876 1 64.44 97 ARG A N 1
ATOM 729 C CA . ARG A 1 97 ? -12.156 -5.641 -2.09 1 64.44 97 ARG A CA 1
ATOM 730 C C . ARG A 1 97 ? -12.867 -4.617 -1.209 1 64.44 97 ARG A C 1
ATOM 732 O O . ARG A 1 97 ? -12.445 -4.363 -0.079 1 64.44 97 ARG A O 1
ATOM 739 N N . GLY A 1 98 ? -13.32 -3.504 -1.75 1 54.94 98 GLY A N 1
ATOM 740 C CA . GLY A 1 98 ? -14.133 -2.584 -0.966 1 54.94 98 GLY A CA 1
ATOM 741 C C . GLY A 1 98 ? -14.82 -3.252 0.207 1 54.94 98 GLY A C 1
ATOM 742 O O . GLY A 1 98 ? -14.953 -4.477 0.243 1 54.94 98 GLY A O 1
ATOM 743 N N . ILE A 1 99 ? -14.492 -2.875 1.409 1 47.03 99 ILE A N 1
ATOM 744 C CA . ILE A 1 99 ? -15.344 -3.348 2.498 1 47.03 99 ILE A CA 1
ATOM 745 C C . ILE A 1 99 ? -16.781 -3.48 2.012 1 47.03 99 ILE A C 1
ATOM 747 O O . ILE A 1 99 ? -17.422 -2.484 1.657 1 47.03 99 ILE A O 1
ATOM 751 N N . GLY A 1 100 ? -17.328 -4.102 1.115 1 46.16 100 GLY A N 1
ATOM 752 C CA . GLY A 1 100 ? -18.594 -4.324 1.789 1 46.16 100 GLY A CA 1
ATOM 753 C C . GLY A 1 100 ? -18.453 -4.504 3.287 1 46.16 100 GLY A C 1
ATOM 754 O O . GLY A 1 100 ? -17.344 -4.551 3.809 1 46.16 100 GLY A O 1
ATOM 755 N N . LEU A 1 101 ? -19.703 -4.547 4.219 1 41.81 101 LEU A N 1
ATOM 756 C CA . LEU A 1 101 ? -19.797 -4.711 5.668 1 41.81 101 LEU A CA 1
ATOM 757 C C . LEU A 1 101 ? -18.844 -5.805 6.148 1 41.81 101 LEU A C 1
ATOM 759 O O . LEU A 1 101 ? -19.094 -6.992 5.934 1 41.81 101 LEU A O 1
ATOM 763 N N . THR A 1 102 ? -17.5 -5.598 5.812 1 45.66 102 THR A N 1
ATOM 764 C CA . THR A 1 102 ? -16.891 -6.629 6.637 1 45.66 102 THR A CA 1
ATOM 765 C C . THR A 1 102 ? -17.75 -6.938 7.855 1 45.66 102 THR A C 1
ATOM 767 O O . THR A 1 102 ? -18.047 -6.051 8.656 1 45.66 102 THR A O 1
ATOM 770 N N . PRO A 1 103 ? -18.594 -7.809 7.691 1 43.84 103 PRO A N 1
ATOM 771 C CA . PRO A 1 103 ? -19.438 -8.031 8.867 1 43.84 103 PRO A CA 1
ATOM 772 C C . PRO A 1 103 ? -18.672 -7.93 10.18 1 43.84 103 PRO A C 1
ATOM 774 O O . PRO A 1 103 ? -17.469 -8.219 10.219 1 43.84 103 PRO A O 1
ATOM 777 N N . GLU A 1 104 ? -19.234 -7.262 11.078 1 43.34 104 GLU A N 1
ATOM 778 C CA . GLU A 1 104 ? -18.812 -7.352 12.477 1 43.34 104 GLU A CA 1
ATOM 779 C C . GLU A 1 104 ? -18.391 -8.773 12.836 1 43.34 104 GLU A C 1
ATOM 781 O O . GLU A 1 104 ? -19.141 -9.727 12.602 1 43.34 104 GLU A O 1
ATOM 786 N N . GLY A 1 105 ? -17.094 -9.07 13.086 1 46.44 105 GLY A N 1
ATOM 787 C CA . GLY A 1 105 ? -16.641 -10.406 13.438 1 46.44 105 GLY A CA 1
ATOM 788 C C . GLY A 1 105 ? -15.805 -11.055 12.352 1 46.44 105 GLY A C 1
ATOM 789 O O . GLY A 1 105 ? -15.297 -12.164 12.531 1 46.44 105 GLY A O 1
ATOM 790 N N . ALA A 1 106 ? -16.281 -10.656 11.148 1 49.81 106 ALA A N 1
ATOM 791 C CA . ALA A 1 106 ? -15.68 -11.445 10.078 1 49.81 106 ALA A CA 1
ATOM 792 C C . ALA A 1 106 ? -14.156 -11.367 10.133 1 49.81 106 ALA A C 1
ATOM 794 O O . ALA A 1 106 ? -13.594 -10.359 10.57 1 49.81 106 ALA A O 1
ATOM 795 N N . ALA A 1 107 ? -13.523 -12.445 9.875 1 52.81 107 ALA A N 1
ATOM 796 C CA . ALA A 1 107 ? -12.094 -12.727 9.75 1 52.81 107 ALA A CA 1
ATOM 797 C C . ALA A 1 107 ? -11.398 -11.672 8.906 1 52.81 107 ALA A C 1
ATOM 799 O O . ALA A 1 107 ? -12.016 -11.055 8.031 1 52.81 107 ALA A O 1
ATOM 800 N N . GLU A 1 108 ? -10.344 -11.07 9.336 1 63.62 108 GLU A N 1
ATOM 801 C CA . GLU A 1 108 ? -9.438 -10.109 8.711 1 63.62 108 GLU A CA 1
ATOM 802 C C . GLU A 1 108 ? -9.281 -10.375 7.219 1 63.62 108 GLU A C 1
ATOM 804 O O . GLU A 1 108 ? -9.102 -11.523 6.805 1 63.62 108 GLU A O 1
ATOM 809 N N . SER A 1 109 ? -9.664 -9.477 6.398 1 79 109 SER A N 1
ATOM 810 C CA . SER A 1 109 ? -9.492 -9.609 4.957 1 79 109 SER A CA 1
ATOM 811 C C . SER A 1 109 ? -8.086 -10.086 4.605 1 79 109 SER A C 1
ATOM 813 O O . SER A 1 109 ? -7.18 -10.016 5.438 1 79 109 SER A O 1
ATOM 815 N N . VAL A 1 110 ? -7.949 -10.836 3.451 1 86.75 110 VAL A N 1
ATOM 816 C CA . VAL A 1 110 ? -6.648 -11.273 2.961 1 86.75 110 VAL A CA 1
ATOM 817 C C . VAL A 1 110 ? -5.684 -10.094 2.918 1 86.75 110 VAL A C 1
ATOM 819 O O . VAL A 1 110 ? -4.543 -10.195 3.381 1 86.75 110 VAL A O 1
ATOM 822 N N . THR A 1 111 ? -6.18 -8.984 2.461 1 89.06 111 THR A N 1
ATOM 823 C CA . THR A 1 111 ? -5.348 -7.789 2.332 1 89.06 111 THR A CA 1
ATOM 824 C C . THR A 1 111 ? -4.812 -7.355 3.693 1 89.06 111 THR A C 1
ATOM 826 O O . THR A 1 111 ? -3.617 -7.09 3.84 1 89.06 111 THR A O 1
ATOM 829 N N . ASN A 1 112 ? -5.629 -7.348 4.652 1 85.25 112 ASN A N 1
ATOM 830 C CA . ASN A 1 112 ? -5.211 -6.922 5.984 1 85.25 112 ASN A CA 1
ATOM 831 C C . ASN A 1 112 ? -4.188 -7.879 6.582 1 85.25 112 ASN A C 1
ATOM 833 O O . ASN A 1 112 ? -3.213 -7.449 7.203 1 85.25 112 ASN A O 1
ATOM 837 N N . ARG A 1 113 ? -4.438 -9.078 6.402 1 88 113 ARG A N 1
ATOM 838 C CA . ARG A 1 113 ? -3.506 -10.062 6.934 1 88 113 ARG A CA 1
ATOM 839 C C . ARG A 1 113 ? -2.156 -9.984 6.227 1 88 113 ARG A C 1
ATOM 841 O O . ARG A 1 113 ? -1.108 -10.117 6.863 1 88 113 ARG A O 1
ATOM 848 N N . VAL A 1 114 ? -2.154 -9.773 4.973 1 92.94 114 VAL A N 1
ATOM 849 C CA . VAL A 1 114 ? -0.911 -9.656 4.219 1 92.94 114 VAL A CA 1
ATOM 850 C C . VAL A 1 114 ? -0.136 -8.422 4.688 1 92.94 114 VAL A C 1
ATOM 852 O O . VAL A 1 114 ? 1.077 -8.492 4.902 1 92.94 114 VAL A O 1
ATOM 855 N N . ILE A 1 115 ? -0.8 -7.398 4.879 1 90.75 115 ILE A N 1
ATOM 856 C CA . ILE A 1 115 ? -0.17 -6.164 5.328 1 90.75 115 ILE A CA 1
ATOM 857 C C . ILE A 1 115 ? 0.553 -6.406 6.652 1 90.75 115 ILE A C 1
ATOM 859 O O . ILE A 1 115 ? 1.658 -5.902 6.863 1 90.75 115 ILE A O 1
ATOM 863 N N . ASN A 1 116 ? 0.007 -7.188 7.438 1 86.56 116 ASN A N 1
ATOM 864 C CA . ASN A 1 116 ? 0.537 -7.414 8.773 1 86.56 116 ASN A CA 1
ATOM 865 C C . ASN A 1 116 ? 1.679 -8.422 8.766 1 86.56 116 ASN A C 1
ATOM 867 O O . ASN A 1 116 ? 2.545 -8.398 9.641 1 86.56 116 ASN A O 1
ATOM 871 N N . LEU A 1 117 ? 1.702 -9.234 7.758 1 90.88 117 LEU A N 1
ATOM 872 C CA . LEU A 1 117 ? 2.615 -10.367 7.801 1 90.88 117 LEU A CA 1
ATOM 873 C C . LEU A 1 117 ? 3.697 -10.234 6.734 1 90.88 117 LEU A C 1
ATOM 875 O O . LEU A 1 117 ? 4.707 -10.945 6.777 1 90.88 117 LEU A O 1
ATOM 879 N N . ALA A 1 118 ? 3.496 -9.344 5.82 1 94.44 118 ALA A N 1
ATOM 880 C CA . ALA A 1 118 ? 4.363 -9.266 4.648 1 94.44 118 ALA A CA 1
ATOM 881 C C . ALA A 1 118 ? 5.785 -8.875 5.043 1 94.44 118 ALA A C 1
ATOM 883 O O . ALA A 1 118 ? 5.988 -8.039 5.922 1 94.44 118 ALA A O 1
ATOM 884 N N . PRO A 1 119 ? 6.777 -9.391 4.406 1 94.44 119 PRO A N 1
ATOM 885 C CA . PRO A 1 119 ? 8.18 -9.062 4.66 1 94.44 119 PRO A CA 1
ATOM 886 C C . PRO A 1 119 ? 8.633 -7.797 3.93 1 94.44 119 PRO A C 1
ATOM 888 O O . PRO A 1 119 ? 9.797 -7.406 4.027 1 94.44 119 PRO A O 1
ATOM 89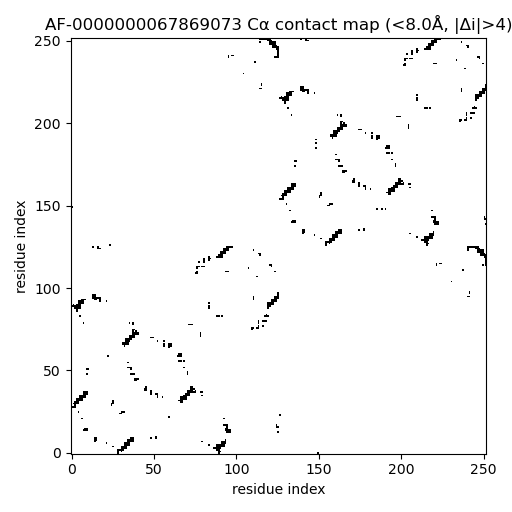1 N N . CYS A 1 120 ? 7.758 -7.211 3.16 1 96.12 120 CYS A N 1
ATOM 892 C CA . CYS A 1 120 ? 8.062 -6.059 2.316 1 96.12 120 CYS A CA 1
ATOM 893 C C . CYS A 1 120 ? 6.867 -5.125 2.211 1 96.12 120 CYS A C 1
ATOM 895 O O . CYS A 1 120 ? 5.773 -5.457 2.67 1 96.12 120 CYS A O 1
ATOM 897 N N . PRO A 1 121 ? 7.039 -3.963 1.651 1 97.31 121 PRO A N 1
ATOM 898 C CA . PRO A 1 121 ? 5.918 -3.037 1.479 1 97.31 121 PRO A CA 1
ATOM 899 C C . PRO A 1 121 ? 4.793 -3.625 0.631 1 97.31 121 PRO A C 1
ATOM 901 O O . PRO A 1 121 ? 5.051 -4.422 -0.274 1 97.31 121 PRO A O 1
ATOM 904 N N . VAL A 1 122 ? 3.609 -3.229 0.964 1 96.94 122 VAL A N 1
ATOM 905 C CA . VAL A 1 122 ? 2.416 -3.676 0.252 1 96.94 122 VAL A CA 1
ATOM 906 C C . VAL A 1 122 ? 1.683 -2.471 -0.333 1 96.94 122 VAL A C 1
ATOM 908 O O . VAL A 1 122 ? 1.337 -1.535 0.39 1 96.94 122 VAL A O 1
ATOM 911 N N . LEU A 1 123 ? 1.524 -2.496 -1.611 1 97.81 123 LEU A N 1
ATOM 912 C CA . LEU A 1 123 ? 0.75 -1.473 -2.305 1 97.81 123 LEU A CA 1
ATOM 913 C C . LEU A 1 123 ? -0.67 -1.957 -2.576 1 97.81 123 LEU A C 1
ATOM 915 O O . LEU A 1 123 ? -0.871 -2.916 -3.326 1 97.81 123 LEU A O 1
ATOM 919 N N . VAL A 1 124 ? -1.596 -1.301 -1.963 1 96 124 VAL A N 1
ATOM 920 C CA . VAL A 1 124 ? -2.996 -1.699 -2.059 1 96 124 VAL A CA 1
ATOM 921 C C . VAL A 1 124 ? -3.752 -0.719 -2.951 1 96 124 VAL A C 1
ATOM 923 O O . VAL A 1 124 ? -3.686 0.496 -2.746 1 96 124 VAL A O 1
ATOM 926 N N . VAL A 1 125 ? -4.426 -1.285 -3.875 1 94.5 125 VAL A N 1
ATOM 927 C CA . VAL A 1 125 ? -5.219 -0.483 -4.797 1 94.5 125 VAL A CA 1
ATOM 928 C C . VAL A 1 125 ? -6.707 -0.686 -4.512 1 94.5 125 VAL A C 1
ATOM 930 O O . VAL A 1 125 ? -7.207 -1.812 -4.57 1 94.5 125 VAL A O 1
ATOM 933 N N . PRO A 1 126 ? -7.336 0.35 -4.051 1 84.5 126 PRO A N 1
ATOM 934 C CA . PRO A 1 126 ? -8.766 0.216 -3.783 1 84.5 126 PRO A CA 1
ATOM 935 C C . PRO A 1 126 ? -9.586 0.004 -5.055 1 84.5 126 PRO A C 1
ATOM 937 O O . PRO A 1 126 ? -9.164 0.397 -6.141 1 84.5 126 PRO A O 1
ATOM 940 N N . MET B 1 1 ? 3.369 8.727 -13.008 1 85.56 1 MET B N 1
ATOM 941 C CA . MET B 1 1 ? 2.498 7.789 -12.305 1 85.56 1 MET B CA 1
ATOM 942 C C . MET B 1 1 ? 2.109 8.336 -10.938 1 85.56 1 MET B C 1
ATOM 944 O O . MET B 1 1 ? 0.938 8.625 -10.688 1 85.56 1 MET B O 1
ATOM 948 N N . PHE B 1 2 ? 3.039 8.609 -10.031 1 94.25 2 PHE B N 1
ATOM 949 C CA . PHE B 1 2 ? 2.742 9.164 -8.719 1 94.25 2 PHE B CA 1
ATOM 950 C C . PHE B 1 2 ? 3.061 10.648 -8.672 1 94.25 2 PHE B C 1
ATOM 952 O O . PHE B 1 2 ? 4.141 11.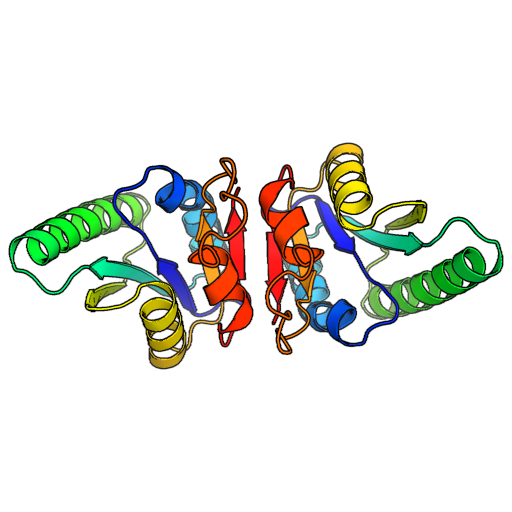047 -8.219 1 94.25 2 PHE B O 1
ATOM 959 N N . GLU B 1 3 ? 2.086 11.508 -9 1 96.31 3 GLU B N 1
ATOM 960 C CA . GLU B 1 3 ? 2.303 12.945 -9.102 1 96.31 3 GLU B CA 1
ATOM 961 C C . GLU B 1 3 ? 2.338 13.602 -7.727 1 96.31 3 GLU B C 1
ATOM 963 O O . GLU B 1 3 ? 3.172 14.469 -7.465 1 96.31 3 GLU B O 1
ATOM 968 N N . THR B 1 4 ? 1.407 13.195 -6.949 1 98.5 4 THR B N 1
ATOM 969 C CA . THR B 1 4 ? 1.318 13.711 -5.586 1 98.5 4 THR B CA 1
ATOM 970 C C . THR B 1 4 ? 1.317 12.57 -4.574 1 98.5 4 THR B C 1
ATOM 972 O O . THR B 1 4 ? 0.463 11.68 -4.633 1 98.5 4 THR B O 1
ATOM 975 N N . ILE B 1 5 ? 2.23 12.602 -3.65 1 98.69 5 ILE B N 1
ATOM 976 C CA . ILE B 1 5 ? 2.359 11.57 -2.629 1 98.69 5 ILE B CA 1
ATOM 977 C C . ILE B 1 5 ? 2.016 12.148 -1.26 1 98.69 5 ILE B C 1
ATOM 979 O O . ILE B 1 5 ? 2.557 13.188 -0.864 1 98.69 5 ILE B O 1
ATOM 983 N N . LEU B 1 6 ? 1.066 11.523 -0.633 1 98.81 6 LEU B N 1
ATOM 984 C CA . LEU B 1 6 ? 0.7 11.898 0.729 1 98.81 6 LEU B CA 1
ATOM 985 C C . LEU B 1 6 ? 1.384 10.984 1.743 1 98.81 6 LEU B C 1
ATOM 987 O O . LEU B 1 6 ? 1.314 9.758 1.628 1 98.81 6 LEU B O 1
ATOM 991 N N . PHE B 1 7 ? 2.041 11.57 2.676 1 98.44 7 PHE B N 1
ATOM 992 C CA . PHE B 1 7 ? 2.773 10.852 3.715 1 98.44 7 PHE B CA 1
ATOM 993 C C . PHE B 1 7 ? 2.301 11.281 5.102 1 98.44 7 PHE B C 1
ATOM 995 O O . PHE B 1 7 ? 2.832 12.227 5.68 1 98.44 7 PHE B O 1
ATOM 1002 N N . PRO B 1 8 ? 1.283 10.562 5.617 1 97.62 8 PRO B N 1
ATOM 1003 C CA . PRO B 1 8 ? 0.831 10.852 6.98 1 97.62 8 PRO B CA 1
ATOM 1004 C C . PRO B 1 8 ? 1.798 10.336 8.047 1 97.62 8 PRO B C 1
ATOM 1006 O O . PRO B 1 8 ? 2.248 9.188 7.977 1 97.62 8 PRO B O 1
ATOM 1009 N N . VAL B 1 9 ? 2.041 11.188 9.055 1 95.38 9 VAL B N 1
ATOM 1010 C CA . VAL B 1 9 ? 2.959 10.797 10.117 1 95.38 9 VAL B CA 1
ATOM 1011 C C . VAL B 1 9 ? 2.365 11.172 11.477 1 95.38 9 VAL B C 1
ATOM 1013 O O . VAL B 1 9 ? 1.432 11.977 11.547 1 95.38 9 VAL B O 1
ATOM 1016 N N . ASP B 1 10 ? 2.869 10.484 12.438 1 92.69 10 ASP B N 1
ATOM 1017 C CA . ASP B 1 10 ? 2.572 10.82 13.828 1 92.69 10 ASP B CA 1
ATOM 1018 C C . ASP B 1 10 ? 3.805 10.641 14.711 1 92.69 10 ASP B C 1
ATOM 1020 O O . ASP B 1 10 ? 4.934 10.656 14.219 1 92.69 10 ASP B O 1
ATOM 1024 N N . ARG B 1 11 ? 3.611 10.562 15.969 1 90.25 11 ARG B N 1
ATOM 1025 C CA . ARG B 1 11 ? 4.754 10.562 16.875 1 90.25 11 ARG B CA 1
ATOM 1026 C C . ARG B 1 11 ? 5.359 9.164 16.984 1 90.25 11 ARG B C 1
ATOM 1028 O O . ARG B 1 11 ? 6.438 8.992 17.562 1 90.25 11 ARG B O 1
ATOM 1035 N N . SER B 1 12 ? 4.625 8.148 16.469 1 87.88 12 SER B N 1
ATOM 1036 C CA . SER B 1 12 ? 5.125 6.781 16.562 1 87.88 12 SER B CA 1
ATOM 1037 C C . SER B 1 12 ? 6.297 6.559 15.609 1 87.88 12 SER B C 1
ATOM 1039 O O . SER B 1 12 ? 6.387 7.207 14.562 1 87.88 12 SER B O 1
ATOM 1041 N N . ARG B 1 13 ? 7.199 5.688 15.945 1 89.06 13 ARG B N 1
ATOM 1042 C CA . ARG B 1 13 ? 8.328 5.316 15.102 1 89.06 13 ARG B CA 1
ATOM 1043 C C . ARG B 1 13 ? 7.859 4.637 13.82 1 89.06 13 ARG B C 1
ATOM 1045 O O . ARG B 1 13 ? 8.43 4.852 12.75 1 89.06 13 ARG B O 1
ATOM 1052 N N . GLU B 1 14 ? 6.812 3.873 13.914 1 90.06 14 GLU B N 1
ATOM 1053 C CA . GLU B 1 14 ? 6.277 3.119 12.781 1 90.06 14 GLU B CA 1
ATOM 1054 C C . GLU B 1 14 ? 5.812 4.051 11.672 1 90.06 14 GLU B C 1
ATOM 1056 O O . GLU B 1 14 ? 5.941 3.727 10.484 1 90.06 14 GLU B O 1
ATOM 1061 N N . ALA B 1 15 ? 5.289 5.156 12.117 1 92.5 15 ALA B N 1
ATOM 1062 C CA . ALA B 1 15 ? 4.762 6.105 11.141 1 92.5 15 ALA B CA 1
ATOM 1063 C C . ALA B 1 15 ? 5.875 6.672 10.266 1 92.5 15 ALA B C 1
ATOM 1065 O O . ALA B 1 15 ? 5.621 7.141 9.148 1 92.5 15 ALA B O 1
ATOM 1066 N N . TRP B 1 16 ? 7.125 6.594 10.688 1 94.06 16 TRP B N 1
ATOM 1067 C CA . TRP B 1 16 ? 8.242 7.207 9.969 1 94.06 16 TRP B CA 1
ATOM 1068 C C . TRP B 1 16 ? 9.07 6.152 9.242 1 94.06 16 TRP B C 1
ATOM 1070 O O . TRP B 1 16 ? 9.969 6.484 8.469 1 94.06 16 TRP B O 1
ATOM 1080 N N . GLU B 1 17 ? 8.75 4.938 9.438 1 93.31 17 GLU B N 1
ATOM 1081 C CA . GLU B 1 17 ? 9.469 3.832 8.82 1 93.31 17 GLU B CA 1
ATOM 1082 C C . GLU B 1 17 ? 9.523 3.99 7.301 1 93.31 17 GLU B C 1
ATOM 1084 O O . GLU B 1 17 ? 10.531 3.672 6.672 1 93.31 17 GLU B O 1
ATOM 1089 N N . PRO B 1 18 ? 8.492 4.586 6.66 1 96.81 18 PRO B N 1
ATOM 1090 C CA . PRO B 1 18 ? 8.484 4.684 5.199 1 96.81 18 PRO B CA 1
ATOM 1091 C C . PRO B 1 18 ? 9.273 5.887 4.688 1 96.81 18 PRO B C 1
ATOM 1093 O O . PRO B 1 18 ? 9.305 6.141 3.479 1 96.81 18 PRO B O 1
ATOM 1096 N N . SER B 1 19 ? 9.891 6.641 5.543 1 96.75 19 SER B N 1
ATOM 1097 C CA . SER B 1 19 ? 10.492 7.914 5.16 1 96.75 19 SER B CA 1
ATOM 1098 C C . SER B 1 19 ? 11.492 7.73 4.027 1 96.75 19 SER B C 1
ATOM 1100 O O . SER B 1 19 ? 11.492 8.492 3.059 1 96.75 19 SER B O 1
ATOM 1102 N N . GLN B 1 20 ? 12.344 6.719 4.145 1 95.88 20 GLN B N 1
ATOM 1103 C CA . GLN B 1 20 ? 13.336 6.484 3.1 1 95.88 20 GLN B CA 1
ATOM 1104 C C . GLN B 1 20 ? 12.672 6.094 1.784 1 95.88 20 GLN B C 1
ATOM 1106 O O . GLN B 1 20 ? 13.094 6.539 0.714 1 95.88 20 GLN B O 1
ATOM 1111 N N . LEU B 1 21 ? 11.688 5.285 1.882 1 96.5 21 LEU B N 1
ATOM 1112 C CA . LEU B 1 21 ? 10.945 4.879 0.692 1 96.5 21 LEU B CA 1
ATOM 1113 C C . LEU B 1 21 ? 10.258 6.078 0.047 1 96.5 21 LEU B C 1
ATOM 1115 O O . LEU B 1 21 ? 10.258 6.211 -1.179 1 96.5 21 LEU B O 1
ATOM 1119 N N . VAL B 1 22 ? 9.672 6.918 0.867 1 97.88 22 VAL B N 1
ATOM 1120 C CA . VAL B 1 22 ? 9.016 8.133 0.382 1 97.88 22 VAL B CA 1
ATOM 1121 C C . VAL B 1 22 ? 10.023 9 -0.366 1 97.88 22 VAL B C 1
ATOM 1123 O O . VAL B 1 22 ? 9.742 9.492 -1.46 1 97.88 22 VAL B O 1
ATOM 1126 N N . LEU B 1 23 ? 11.203 9.133 0.204 1 97 23 LEU B N 1
ATOM 1127 C CA . LEU B 1 23 ? 12.266 9.906 -0.43 1 97 23 LEU B CA 1
ATOM 1128 C C . LEU B 1 23 ? 12.586 9.352 -1.813 1 97 23 LEU B C 1
ATOM 1130 O O . LEU B 1 23 ? 12.656 10.102 -2.787 1 97 23 LEU B O 1
ATOM 1134 N N . GLU B 1 24 ? 12.781 8.117 -1.932 1 96.25 24 GLU B N 1
ATOM 1135 C CA . GLU B 1 24 ? 13.141 7.461 -3.186 1 96.25 24 GLU B CA 1
ATOM 1136 C C . GLU B 1 24 ? 12.031 7.609 -4.223 1 96.25 24 GLU B C 1
ATOM 1138 O O . GLU B 1 24 ? 12.297 7.875 -5.395 1 96.25 24 GLU B O 1
ATOM 1143 N N . LEU B 1 25 ? 10.82 7.48 -3.77 1 96.88 25 LEU B N 1
ATOM 1144 C CA . LEU B 1 25 ? 9.68 7.605 -4.676 1 96.88 25 LEU B CA 1
ATOM 1145 C C . LEU B 1 25 ? 9.57 9.023 -5.215 1 96.88 25 LEU B C 1
ATOM 1147 O O . LEU B 1 25 ? 9.383 9.219 -6.418 1 96.88 25 LEU B O 1
ATOM 1151 N N . VAL B 1 26 ? 9.672 9.977 -4.324 1 97.5 26 VAL B N 1
ATOM 1152 C CA . VAL B 1 26 ? 9.57 11.375 -4.711 1 97.5 26 VAL B CA 1
ATOM 1153 C C . VAL B 1 26 ? 10.664 11.727 -5.711 1 97.5 26 VAL B C 1
ATOM 1155 O O . VAL B 1 26 ? 10.422 12.414 -6.703 1 97.5 26 VAL B O 1
ATOM 1158 N N . GLN B 1 27 ? 11.82 11.203 -5.461 1 95.44 27 GLN B N 1
ATOM 1159 C CA . GLN B 1 27 ? 12.945 11.461 -6.359 1 95.44 27 GLN B CA 1
ATOM 1160 C C . GLN B 1 27 ? 12.75 10.758 -7.699 1 95.44 27 GLN B C 1
ATOM 1162 O O . GLN B 1 27 ? 13.031 11.336 -8.75 1 95.44 27 GLN B O 1
ATOM 1167 N N . GLN B 1 28 ? 12.305 9.555 -7.652 1 93.75 28 GLN B N 1
ATOM 1168 C CA . GLN B 1 28 ? 12.133 8.758 -8.859 1 93.75 28 GLN B CA 1
ATOM 1169 C C . GLN B 1 28 ? 11.062 9.352 -9.766 1 93.75 28 GLN B C 1
ATOM 1171 O O . GLN B 1 28 ? 11.211 9.359 -10.992 1 93.75 28 GLN B O 1
ATOM 1176 N N . TYR B 1 29 ? 9.992 9.875 -9.148 1 95.25 29 TYR B N 1
ATOM 1177 C CA . TYR B 1 29 ? 8.844 10.305 -9.945 1 95.25 29 TYR B CA 1
ATOM 1178 C C . TYR B 1 29 ? 8.75 11.82 -9.992 1 95.25 29 TYR B C 1
ATOM 1180 O O . TYR B 1 29 ? 7.832 12.375 -10.609 1 95.25 29 TYR B O 1
ATOM 1188 N N . SER B 1 30 ? 9.75 12.492 -9.25 1 96 30 SER B N 1
ATOM 1189 C CA . SER B 1 30 ? 9.672 13.945 -9.125 1 96 30 SER B CA 1
ATOM 1190 C C . SER B 1 30 ? 8.297 14.383 -8.617 1 96 30 SER B C 1
ATOM 1192 O O . SER B 1 30 ? 7.695 15.305 -9.172 1 96 30 SER B O 1
ATOM 1194 N N . SER B 1 31 ? 7.812 13.711 -7.637 1 97.75 31 SER B N 1
ATOM 1195 C CA . SER B 1 31 ? 6.465 13.891 -7.109 1 97.75 31 SER B CA 1
ATOM 1196 C C . SER B 1 31 ? 6.406 15.07 -6.145 1 97.75 31 SER B C 1
ATOM 1198 O O . SER B 1 31 ? 7.418 15.445 -5.551 1 97.75 31 SER B O 1
ATOM 1200 N N . ARG B 1 32 ? 5.219 15.648 -6.094 1 98.12 32 ARG B N 1
ATOM 1201 C CA . ARG B 1 32 ? 4.895 16.531 -4.98 1 98.12 32 ARG B CA 1
ATOM 1202 C C . ARG B 1 32 ? 4.691 15.742 -3.693 1 98.12 32 ARG B C 1
ATOM 1204 O O . ARG B 1 32 ? 3.969 14.742 -3.682 1 98.12 32 ARG B O 1
ATOM 1211 N N . LEU B 1 33 ? 5.395 16.172 -2.672 1 98.56 33 LEU B N 1
ATOM 1212 C CA . LEU B 1 33 ? 5.27 15.477 -1.393 1 98.56 33 LEU B CA 1
ATOM 1213 C C . LEU B 1 33 ? 4.441 16.297 -0.411 1 98.56 33 LEU B C 1
ATOM 1215 O O . LEU B 1 33 ? 4.734 17.469 -0.176 1 98.56 33 LEU B O 1
ATOM 1219 N N . VAL B 1 34 ? 3.424 15.703 0.123 1 98.62 34 VAL B N 1
ATOM 1220 C CA . VAL B 1 34 ? 2.605 16.328 1.16 1 98.62 34 VAL B CA 1
ATOM 1221 C C . VAL B 1 34 ? 2.777 15.562 2.475 1 98.62 34 VAL B C 1
ATOM 1223 O O . VAL B 1 34 ? 2.43 14.391 2.57 1 98.62 34 VAL B O 1
ATOM 1226 N N . LEU B 1 35 ? 3.324 16.188 3.412 1 98.25 35 LEU B N 1
ATOM 1227 C CA . LEU B 1 35 ? 3.469 15.648 4.762 1 98.25 35 LEU B CA 1
ATOM 1228 C C . LEU B 1 35 ? 2.283 16.047 5.633 1 98.25 35 LEU B C 1
ATOM 1230 O O . LEU B 1 35 ? 1.982 17.234 5.773 1 98.25 35 LEU B O 1
ATOM 1234 N N . LEU B 1 36 ? 1.649 15.055 6.23 1 98.06 36 LEU B N 1
ATOM 1235 C CA . LEU B 1 36 ? 0.419 15.32 6.969 1 98.06 36 LEU B CA 1
ATOM 1236 C C . LEU B 1 36 ? 0.536 14.836 8.406 1 98.06 36 LEU 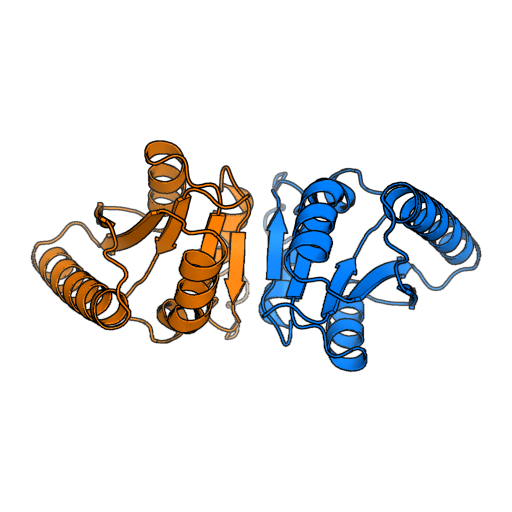B C 1
ATOM 1238 O O . LEU B 1 36 ? 1.018 13.727 8.656 1 98.06 36 LEU B O 1
ATOM 1242 N N . SER B 1 37 ? 0.136 15.648 9.32 1 97.06 37 SER B N 1
ATOM 1243 C CA . SER B 1 37 ? -0.057 15.258 10.711 1 97.06 37 SER B CA 1
ATOM 1244 C C . SER B 1 37 ? -1.494 15.5 11.164 1 97.06 37 SER B C 1
ATOM 1246 O O . SER B 1 37 ? -2.049 16.578 10.93 1 97.06 37 SER B O 1
ATOM 1248 N N . VAL B 1 38 ? -2.064 14.484 11.68 1 95.88 38 VAL B N 1
ATOM 1249 C CA . VAL B 1 38 ? -3.412 14.594 12.234 1 95.88 38 VAL B CA 1
ATOM 1250 C C . VAL B 1 38 ? -3.346 14.648 13.758 1 95.88 38 VAL B C 1
ATOM 1252 O O . VAL B 1 38 ? -2.783 13.758 14.391 1 95.88 38 VAL B O 1
ATOM 1255 N N . VAL B 1 39 ? -3.918 15.68 14.344 1 93 39 VAL B N 1
ATOM 1256 C CA . VAL B 1 39 ? -3.779 15.883 15.781 1 93 39 VAL B CA 1
ATOM 1257 C C . VAL B 1 39 ? -5.156 16.078 16.406 1 93 39 VAL B C 1
ATOM 1259 O O . VAL B 1 39 ? -6.137 16.328 15.711 1 93 39 VAL B O 1
ATOM 1262 N N . ALA B 1 40 ? -5.168 15.836 17.703 1 88.31 40 ALA B N 1
ATOM 1263 C CA . ALA B 1 40 ? -6.379 16.156 18.453 1 88.31 40 ALA B CA 1
ATOM 1264 C C . ALA B 1 40 ? -6.625 17.672 18.484 1 88.31 40 ALA B C 1
ATOM 1266 O O . ALA B 1 40 ? -5.727 18.453 18.172 1 88.31 40 ALA B O 1
ATOM 1267 N N . ASP B 1 41 ? -7.852 17.922 18.75 1 86.69 41 ASP B N 1
ATOM 1268 C CA . ASP B 1 41 ? -8.219 19.328 18.734 1 86.69 41 ASP B CA 1
ATOM 1269 C C . ASP B 1 41 ? -7.883 20 20.062 1 86.69 41 ASP B C 1
ATOM 1271 O O . ASP B 1 41 ? -8.773 20.391 20.812 1 86.69 41 ASP B O 1
ATOM 1275 N N . ASP B 1 42 ? -6.746 20.156 20.547 1 88.88 42 ASP B N 1
ATOM 1276 C CA . ASP B 1 42 ? -6.238 20.875 21.703 1 88.88 42 ASP B CA 1
ATOM 1277 C C . ASP B 1 42 ? -4.871 21.484 21.406 1 88.88 42 ASP B C 1
ATOM 1279 O O . ASP B 1 42 ? -4.125 20.984 20.562 1 88.88 42 ASP B O 1
ATOM 1283 N N . ALA B 1 43 ? -4.598 22.562 22.094 1 88.75 43 ALA B N 1
ATOM 1284 C CA . ALA B 1 43 ? -3.416 23.375 21.812 1 88.75 43 ALA B CA 1
ATOM 1285 C C . ALA B 1 43 ? -2.139 22.547 21.969 1 88.75 43 ALA B C 1
ATOM 1287 O O . ALA B 1 43 ? -1.187 22.719 21.219 1 88.75 43 ALA B O 1
ATOM 1288 N N . GLU B 1 44 ? -2.055 21.719 22.891 1 89.56 44 GLU B N 1
ATOM 1289 C CA . GLU B 1 44 ? -0.871 20.906 23.141 1 89.56 44 GLU B CA 1
ATOM 1290 C C . GLU B 1 44 ? -0.612 19.953 21.969 1 89.56 44 GLU B C 1
ATOM 1292 O O . GLU B 1 44 ? 0.528 19.797 21.531 1 89.56 44 GLU B O 1
ATOM 1297 N N . SER B 1 45 ? -1.665 19.375 21.547 1 89.06 45 SER B N 1
ATOM 1298 C CA . SER B 1 45 ? -1.547 18.453 20.422 1 89.06 45 SER B CA 1
ATOM 1299 C C . SER B 1 45 ? -1.162 19.188 19.141 1 89.06 45 SER B C 1
ATOM 1301 O O . SER B 1 45 ? -0.378 18.688 18.328 1 89.06 45 SER B O 1
ATOM 1303 N N . ALA B 1 46 ? -1.648 20.359 19 1 88.75 46 ALA B N 1
ATOM 1304 C CA . ALA B 1 46 ? -1.33 21.172 17.828 1 88.75 46 ALA B CA 1
ATOM 1305 C C . ALA B 1 46 ? 0.152 21.531 17.797 1 88.75 46 ALA B C 1
ATOM 1307 O O . ALA B 1 46 ? 0.794 21.453 16.75 1 88.75 46 ALA B O 1
ATOM 1308 N N . ALA B 1 47 ? 0.605 21.938 18.938 1 91.12 47 ALA B N 1
ATOM 1309 C CA . ALA B 1 47 ? 2.02 22.297 19.031 1 91.12 47 ALA B CA 1
ATOM 1310 C C . ALA B 1 47 ? 2.906 21.094 18.75 1 91.12 47 ALA B C 1
ATOM 1312 O O . ALA B 1 47 ? 3.922 21.203 18.062 1 91.12 47 ALA B O 1
ATOM 1313 N N . ALA B 1 48 ? 2.561 19.984 19.234 1 90.69 48 ALA B N 1
ATOM 1314 C CA . ALA B 1 48 ? 3.305 18.75 19.016 1 90.69 48 ALA B CA 1
ATOM 1315 C C . ALA B 1 48 ? 3.303 18.375 17.547 1 90.69 48 ALA B C 1
ATOM 1317 O O . ALA B 1 48 ? 4.316 17.906 17.016 1 90.69 48 ALA B O 1
ATOM 1318 N N . GLY B 1 49 ? 2.158 18.594 16.938 1 91.62 49 GLY B N 1
ATOM 1319 C CA . GLY B 1 49 ? 2.059 18.328 15.508 1 91.62 49 GLY B CA 1
ATOM 1320 C C . GLY B 1 49 ? 2.963 19.203 14.672 1 91.62 49 GLY B C 1
ATOM 1321 O O . GLY B 1 49 ? 3.617 18.734 13.742 1 91.62 49 GLY B O 1
ATOM 1322 N N . ALA B 1 50 ? 3.027 20.438 15.047 1 91.94 50 ALA B N 1
ATOM 1323 C CA . ALA B 1 50 ? 3.867 21.391 14.328 1 91.94 50 ALA B CA 1
ATOM 1324 C C . ALA B 1 50 ? 5.344 21.031 14.445 1 91.94 50 ALA B C 1
ATOM 1326 O O . ALA B 1 50 ? 6.09 21.109 13.469 1 91.94 50 ALA B O 1
ATOM 1327 N N . GLU B 1 51 ? 5.727 20.625 15.633 1 93.5 51 GLU B N 1
ATOM 1328 C CA . GLU B 1 51 ? 7.109 20.219 15.852 1 93.5 51 GLU B CA 1
ATOM 1329 C C . GLU B 1 51 ? 7.457 18.984 15.016 1 93.5 51 GLU B C 1
ATOM 1331 O O . GLU B 1 51 ? 8.555 18.906 14.453 1 93.5 51 GLU B O 1
ATOM 1336 N N . LEU B 1 52 ? 6.555 18.078 14.984 1 93.69 52 LEU B N 1
ATOM 1337 C CA . LEU B 1 52 ? 6.715 16.859 14.211 1 93.69 52 LEU B CA 1
ATOM 1338 C C . LEU B 1 52 ? 6.887 17.172 12.727 1 93.69 52 LEU B C 1
ATOM 1340 O O . LEU B 1 52 ? 7.777 16.625 12.07 1 93.69 52 LEU B O 1
ATOM 1344 N N . LEU B 1 53 ? 6.051 18.078 12.273 1 95.12 53 LEU B N 1
ATOM 1345 C CA . LEU B 1 53 ? 6.082 18.453 10.867 1 95.12 53 LEU B CA 1
ATOM 1346 C C . LEU B 1 53 ? 7.363 19.219 10.531 1 95.12 53 LEU B C 1
ATOM 1348 O O . LEU B 1 53 ? 7.918 19.062 9.445 1 95.12 53 LEU B O 1
ATOM 1352 N N . ASP B 1 54 ? 7.875 19.969 11.469 1 94.88 54 ASP B N 1
ATOM 1353 C CA . ASP B 1 54 ? 9.141 20.688 11.273 1 94.88 54 ASP B CA 1
ATOM 1354 C C . ASP B 1 54 ? 10.297 19.703 11.141 1 94.88 54 ASP B C 1
ATOM 1356 O O . ASP B 1 54 ? 11.18 19.875 10.289 1 94.88 54 ASP B O 1
ATOM 1360 N N . LYS B 1 55 ? 10.266 18.734 11.953 1 94.12 55 LYS B N 1
ATOM 1361 C CA . LYS B 1 55 ? 11.273 17.672 11.859 1 94.12 55 LYS B CA 1
ATOM 1362 C C . LYS B 1 55 ? 11.219 16.984 10.508 1 94.12 55 LYS B C 1
ATOM 1364 O O . LYS B 1 55 ? 12.258 16.719 9.898 1 94.12 55 LYS B O 1
ATOM 1369 N N . GLY B 1 56 ? 10.023 16.703 10.07 1 95.12 56 GLY B N 1
ATOM 1370 C CA . GLY B 1 56 ? 9.852 16.078 8.758 1 95.12 56 GLY B CA 1
ATOM 1371 C C . GLY B 1 56 ? 10.312 16.969 7.621 1 95.12 56 GLY B C 1
ATOM 1372 O O . GLY B 1 56 ? 10.977 16.5 6.695 1 95.12 56 GLY B O 1
ATOM 1373 N N . ARG B 1 57 ? 9.953 18.188 7.719 1 96.31 57 ARG B N 1
ATOM 1374 C CA . ARG B 1 57 ? 10.398 19.156 6.719 1 96.31 57 ARG B CA 1
ATOM 1375 C C . ARG B 1 57 ? 11.914 19.156 6.605 1 96.31 57 ARG B C 1
ATOM 1377 O O . ARG B 1 57 ? 12.469 19.094 5.504 1 96.31 57 ARG B O 1
ATOM 1384 N N . SER B 1 58 ? 12.555 19.25 7.707 1 96.56 58 SER B N 1
ATOM 1385 C CA . SER B 1 58 ? 14.016 19.297 7.734 1 96.56 58 SER B CA 1
ATOM 1386 C C . SER B 1 58 ? 14.617 18.031 7.129 1 96.56 58 SER B C 1
ATOM 1388 O O . SER B 1 58 ? 15.594 18.094 6.383 1 96.56 58 SER B O 1
ATOM 1390 N N . LEU B 1 59 ? 14.07 16.875 7.457 1 95.25 59 LEU B N 1
ATOM 1391 C CA . LEU B 1 59 ? 14.531 15.586 6.961 1 95.25 59 LEU B CA 1
ATOM 1392 C C . LEU B 1 59 ? 14.508 15.547 5.438 1 95.25 59 LEU B C 1
ATOM 1394 O O . LEU B 1 59 ? 15.492 15.156 4.805 1 95.25 59 LEU B O 1
ATOM 1398 N N . PHE B 1 60 ? 13.43 15.992 4.848 1 97.06 60 PHE B N 1
ATOM 1399 C CA . PHE B 1 60 ? 13.266 15.898 3.4 1 97.06 60 PHE B CA 1
ATOM 1400 C C . PHE B 1 60 ? 14.008 17.031 2.699 1 97.06 60 PHE B C 1
ATOM 1402 O O . PHE B 1 60 ? 14.57 16.828 1.621 1 97.06 60 PHE B O 1
ATOM 1409 N N . GLU B 1 61 ? 14.07 18.188 3.348 1 96.81 61 GLU B N 1
ATOM 1410 C CA . GLU B 1 61 ? 14.82 19.312 2.775 1 96.81 61 GLU B CA 1
ATOM 1411 C C . GLU B 1 61 ? 16.312 19 2.701 1 96.81 61 GLU B C 1
ATOM 1413 O O . GLU B 1 61 ? 17 19.422 1.771 1 96.81 61 GLU B O 1
ATOM 1418 N N . ALA B 1 62 ? 16.75 18.281 3.678 1 96.5 62 ALA B N 1
ATOM 1419 C CA . ALA B 1 62 ? 18.156 17.875 3.695 1 96.5 62 ALA B CA 1
ATOM 1420 C C . ALA B 1 62 ? 18.5 17.016 2.482 1 96.5 62 ALA B C 1
ATOM 1422 O O . ALA B 1 62 ? 19.672 16.906 2.098 1 96.5 62 ALA B O 1
ATOM 1423 N N . GLN B 1 63 ? 17.547 16.453 1.909 1 95.62 63 GLN B N 1
ATOM 1424 C CA . GLN B 1 63 ? 17.75 15.602 0.744 1 95.62 63 GLN B CA 1
ATOM 1425 C C . GLN B 1 63 ? 17.312 16.312 -0.538 1 95.62 63 GLN B C 1
ATOM 1427 O O . GLN B 1 63 ? 17.156 15.672 -1.583 1 95.62 63 GLN B O 1
ATOM 1432 N N . GLY B 1 64 ? 16.953 17.625 -0.398 1 95.69 64 GLY B N 1
ATOM 1433 C CA . GLY B 1 64 ? 16.625 18.422 -1.561 1 95.69 64 GLY B CA 1
ATOM 1434 C C . GLY B 1 64 ? 15.156 18.406 -1.912 1 95.69 64 GLY B C 1
ATOM 1435 O O . GLY B 1 64 ? 14.773 18.797 -3.018 1 95.69 64 GLY B O 1
ATOM 1436 N N . ILE B 1 65 ? 14.367 17.906 -1.017 1 96.75 65 ILE B N 1
ATOM 1437 C CA . ILE B 1 65 ? 12.93 17.828 -1.264 1 96.75 65 ILE B CA 1
ATOM 1438 C C . ILE B 1 65 ? 12.203 18.781 -0.318 1 96.75 65 ILE B C 1
ATOM 1440 O O . ILE B 1 65 ? 12.391 18.734 0.898 1 96.75 65 ILE B O 1
ATOM 1444 N N . VAL B 1 66 ? 11.391 19.656 -0.816 1 96.25 66 VAL B N 1
ATOM 1445 C CA . VAL B 1 66 ? 10.586 20.547 0.006 1 96.25 66 VAL B CA 1
ATOM 1446 C C . VAL B 1 66 ? 9.156 20.016 0.109 1 96.25 66 VAL B C 1
ATOM 1448 O O . VAL B 1 66 ? 8.375 20.125 -0.838 1 96.25 66 VAL B O 1
ATOM 1451 N N . PRO B 1 67 ? 8.836 19.469 1.138 1 97.94 67 PRO B N 1
ATOM 1452 C CA . PRO B 1 67 ? 7.477 18.938 1.272 1 97.94 67 PRO B CA 1
ATOM 1453 C C . PRO B 1 67 ? 6.453 20.031 1.581 1 97.94 67 PRO B C 1
ATOM 1455 O O . PRO B 1 67 ? 6.793 21.047 2.184 1 97.94 67 PRO B O 1
ATOM 1458 N N . GLU B 1 68 ? 5.289 19.859 1.098 1 98 68 GLU B N 1
ATOM 1459 C CA . GLU B 1 68 ? 4.152 20.625 1.61 1 98 68 GLU B CA 1
ATOM 1460 C C . GLU B 1 68 ? 3.693 20.078 2.961 1 98 68 GLU B C 1
ATOM 1462 O O . GLU B 1 68 ? 3.59 18.859 3.146 1 98 68 GLU B O 1
ATOM 1467 N N . ILE B 1 69 ? 3.471 20.984 3.855 1 97.38 69 ILE B N 1
ATOM 1468 C CA . ILE B 1 69 ? 3.113 20.578 5.211 1 97.38 69 ILE B CA 1
ATOM 1469 C C . ILE B 1 69 ? 1.63 20.844 5.457 1 97.38 69 ILE B C 1
ATOM 1471 O O . ILE B 1 69 ? 1.137 21.938 5.188 1 97.38 69 ILE B O 1
ATOM 1475 N N . VAL B 1 70 ? 0.961 19.891 5.938 1 97.19 70 VAL B N 1
ATOM 1476 C CA . VAL B 1 70 ? -0.455 20.016 6.262 1 97.19 70 VAL B CA 1
ATOM 1477 C C . VAL B 1 70 ? -0.719 19.469 7.66 1 97.19 70 VAL B C 1
ATOM 1479 O O . VAL B 1 70 ? -0.254 18.375 8.008 1 97.19 70 VAL B O 1
ATOM 1482 N N . GLU B 1 71 ? -1.397 20.203 8.477 1 96.44 71 GLU B N 1
ATOM 1483 C CA . GLU B 1 71 ? -1.889 19.75 9.773 1 96.44 71 GLU B CA 1
ATOM 1484 C C . GLU B 1 71 ? -3.414 19.75 9.82 1 96.44 71 GLU B C 1
ATOM 1486 O O . GLU B 1 71 ? -4.047 20.734 9.422 1 96.44 71 GLU B O 1
ATOM 1491 N N . ARG B 1 72 ? -3.949 18.688 10.258 1 95.62 72 ARG B N 1
ATOM 1492 C CA . ARG B 1 72 ? -5.398 18.578 10.383 1 95.62 72 ARG B CA 1
ATOM 1493 C C . ARG B 1 72 ? -5.789 18.094 11.773 1 95.62 72 ARG B C 1
ATOM 1495 O O . ARG B 1 72 ? -5.012 17.391 12.438 1 95.62 72 ARG B O 1
ATOM 1502 N N . GLN B 1 73 ? -7.012 18.531 12.109 1 93.44 73 GLN B N 1
ATOM 1503 C CA . GLN B 1 73 ? -7.59 18.031 13.352 1 93.44 73 GLN B CA 1
ATOM 1504 C C . GLN B 1 73 ? -8.695 17 13.07 1 93.44 73 GLN B C 1
ATOM 1506 O O . GLN B 1 73 ? -9.398 17.109 12.062 1 93.44 73 GLN B O 1
ATOM 1511 N N . GLY B 1 74 ? -8.742 16.016 13.977 1 92 74 GLY B N 1
ATOM 1512 C CA . GLY B 1 74 ? -9.836 15.07 13.844 1 92 74 GLY B CA 1
ATOM 1513 C C . GLY B 1 74 ? -9.383 13.625 13.891 1 92 74 GLY B C 1
ATOM 1514 O O . GLY B 1 74 ? -8.414 13.289 14.578 1 92 74 GLY B O 1
ATOM 1515 N N . ASN B 1 75 ? -10.219 12.75 13.305 1 92.19 75 ASN B N 1
ATOM 1516 C CA . ASN B 1 75 ? -9.938 11.32 13.242 1 92.19 75 ASN B CA 1
ATOM 1517 C C . ASN B 1 75 ? -8.945 10.984 12.133 1 92.19 75 ASN B C 1
ATOM 1519 O O . ASN B 1 75 ? -9.188 11.297 10.969 1 92.19 75 ASN B O 1
ATOM 1523 N N . PRO B 1 76 ? -7.957 10.312 12.453 1 93.94 76 PRO B N 1
ATOM 1524 C CA . PRO B 1 76 ? -6.828 10.141 11.531 1 93.94 76 PRO B CA 1
ATOM 1525 C C . PRO B 1 76 ? -7.238 9.484 10.211 1 93.94 76 PRO B C 1
ATOM 1527 O O . PRO B 1 76 ? -6.945 10.016 9.141 1 93.94 76 PRO B O 1
ATOM 1530 N N . PRO B 1 77 ? -7.949 8.344 10.211 1 94.12 77 PRO B N 1
ATOM 1531 C CA . PRO B 1 77 ? -8.273 7.723 8.93 1 94.12 77 PRO B CA 1
ATOM 1532 C C . PRO B 1 77 ? -9.102 8.641 8.023 1 94.12 77 PRO B C 1
ATOM 1534 O O . PRO B 1 77 ? -8.852 8.711 6.82 1 94.12 77 PRO B O 1
ATOM 1537 N N . PHE B 1 78 ? -9.984 9.344 8.578 1 95.5 78 PHE B N 1
ATOM 1538 C CA . PHE B 1 78 ? -10.852 10.234 7.809 1 95.5 78 PHE B CA 1
ATOM 1539 C C . PHE B 1 78 ? -10.078 11.461 7.328 1 95.5 78 PHE B C 1
ATOM 1541 O O . PHE B 1 78 ? -10.195 11.859 6.172 1 95.5 78 PHE B O 1
ATOM 1548 N N . ALA B 1 79 ? -9.352 11.992 8.211 1 96.94 79 ALA B N 1
ATOM 1549 C CA . ALA B 1 79 ? -8.555 13.164 7.848 1 96.94 79 ALA B CA 1
ATOM 1550 C C . ALA B 1 79 ? -7.559 12.836 6.738 1 96.94 79 ALA B C 1
ATOM 1552 O O . ALA B 1 79 ? -7.363 13.633 5.816 1 96.94 79 ALA B O 1
ATOM 1553 N N . ILE B 1 80 ? -6.926 11.703 6.781 1 97.62 80 ILE B N 1
ATOM 1554 C CA . ILE B 1 80 ? -5.949 11.273 5.785 1 97.62 80 ILE B CA 1
ATOM 1555 C C . ILE B 1 80 ? -6.625 11.156 4.422 1 97.62 80 ILE B C 1
ATOM 1557 O O . ILE B 1 80 ? -6.113 11.664 3.422 1 97.62 80 ILE B O 1
ATOM 1561 N N . CYS B 1 81 ? -7.785 10.531 4.418 1 97.44 81 CYS B N 1
ATOM 1562 C CA . CYS B 1 81 ? -8.5 10.336 3.16 1 97.44 81 CYS B CA 1
ATOM 1563 C C . CYS B 1 81 ? -9.023 11.664 2.619 1 97.44 81 CYS B C 1
ATOM 1565 O O . CYS B 1 81 ? -9.008 11.891 1.409 1 97.44 81 CYS B O 1
ATOM 1567 N N . ASP B 1 82 ? -9.469 12.523 3.512 1 97.88 82 ASP B N 1
ATOM 1568 C CA . ASP B 1 82 ? -9.945 13.844 3.107 1 97.88 82 ASP B CA 1
ATOM 1569 C C . ASP B 1 82 ? -8.82 14.656 2.465 1 97.88 82 ASP B C 1
ATOM 1571 O O . ASP B 1 82 ? -9.008 15.242 1.398 1 97.88 82 ASP B O 1
ATOM 1575 N N . VAL B 1 83 ? -7.688 14.648 3.09 1 98.25 83 VAL B N 1
ATOM 1576 C CA . VAL B 1 83 ? -6.559 15.414 2.57 1 98.25 83 VAL B CA 1
ATOM 1577 C C . VAL B 1 83 ? -6.078 14.805 1.256 1 98.25 83 VAL B C 1
ATOM 1579 O O . VAL B 1 83 ? -5.723 15.523 0.322 1 98.25 83 VAL B O 1
ATOM 1582 N N . ALA B 1 84 ? -6.051 13.484 1.156 1 98.31 84 ALA B N 1
ATOM 1583 C CA . ALA B 1 84 ? -5.676 12.82 -0.091 1 98.31 84 ALA B CA 1
ATOM 1584 C C . ALA B 1 84 ? -6.531 13.312 -1.253 1 98.31 84 ALA B C 1
ATOM 1586 O O . ALA B 1 84 ? -6.02 13.586 -2.342 1 98.31 84 ALA B O 1
ATOM 1587 N N . ASP B 1 85 ? -7.781 13.406 -0.957 1 97.81 85 ASP B N 1
ATOM 1588 C CA . ASP B 1 85 ? -8.719 13.875 -1.975 1 97.81 85 ASP B CA 1
ATOM 1589 C C . ASP B 1 85 ? -8.477 15.344 -2.307 1 97.81 85 ASP B C 1
ATOM 1591 O O . ASP B 1 85 ? -8.422 15.719 -3.479 1 97.81 85 ASP B O 1
ATOM 1595 N N . GLU B 1 86 ? -8.344 16.188 -1.277 1 98.06 86 GLU B N 1
ATOM 1596 C CA . GLU B 1 86 ? -8.172 17.625 -1.409 1 98.06 86 GLU B CA 1
ATOM 1597 C C . GLU B 1 86 ? -6.945 17.969 -2.246 1 98.06 86 GLU B C 1
ATOM 1599 O O . GLU B 1 86 ? -6.988 18.875 -3.088 1 98.06 86 GLU B O 1
ATOM 1604 N N . VAL B 1 87 ? -5.852 17.234 -2.057 1 98 87 VAL B N 1
ATOM 1605 C CA . VAL B 1 87 ? -4.598 17.594 -2.707 1 98 87 VAL B CA 1
ATOM 1606 C C . VAL B 1 87 ? -4.438 16.797 -4 1 98 87 VAL B C 1
ATOM 1608 O O . VAL B 1 87 ? -3.453 16.969 -4.723 1 98 87 VAL B O 1
ATOM 1611 N N . GLY B 1 88 ? -5.391 15.836 -4.25 1 97.75 88 GLY B N 1
ATOM 1612 C CA . GLY B 1 88 ? -5.273 14.992 -5.426 1 97.75 88 GLY B CA 1
ATOM 1613 C C . GLY B 1 88 ? -4.125 14.008 -5.336 1 97.75 88 GLY B C 1
ATOM 1614 O O . GLY B 1 88 ? -3.35 13.859 -6.285 1 97.75 88 GLY B O 1
ATOM 1615 N N . ALA B 1 89 ? -4.008 13.383 -4.195 1 98.25 89 ALA B N 1
ATOM 1616 C CA . ALA B 1 89 ? -2.938 12.406 -4.004 1 98.25 89 ALA B CA 1
ATOM 1617 C C . ALA B 1 89 ? -3.1 11.227 -4.953 1 98.25 89 ALA B C 1
ATOM 1619 O O . ALA B 1 89 ? -4.207 10.711 -5.133 1 98.25 89 ALA B O 1
ATOM 1620 N N . SER B 1 90 ? -2.023 10.883 -5.539 1 97.88 90 SER B N 1
ATOM 1621 C CA . SER B 1 90 ? -2.035 9.703 -6.398 1 97.88 90 SER B CA 1
ATOM 1622 C C . SER B 1 90 ? -1.479 8.484 -5.672 1 97.88 90 SER B C 1
ATOM 1624 O O . SER B 1 90 ? -1.573 7.363 -6.172 1 97.88 90 SER B O 1
ATOM 1626 N N . LEU B 1 91 ? -0.981 8.742 -4.477 1 98.38 91 LEU B N 1
ATOM 1627 C CA . LEU B 1 91 ? -0.446 7.684 -3.633 1 98.38 91 LEU B CA 1
ATOM 1628 C C . LEU B 1 91 ? -0.393 8.117 -2.174 1 98.38 91 LEU B C 1
ATOM 1630 O O . LEU B 1 91 ? 0.002 9.25 -1.873 1 98.38 91 LEU B O 1
ATOM 1634 N N . ILE B 1 92 ? -0.832 7.281 -1.316 1 98.44 92 ILE B N 1
ATOM 1635 C CA . ILE B 1 92 ? -0.599 7.434 0.115 1 98.44 92 ILE B CA 1
ATOM 1636 C C . ILE B 1 92 ? 0.451 6.426 0.579 1 98.44 92 ILE B C 1
ATOM 1638 O O . ILE B 1 92 ? 0.366 5.238 0.256 1 98.44 92 ILE B O 1
ATOM 1642 N N . VAL B 1 93 ? 1.449 6.867 1.296 1 98.44 93 VAL B N 1
ATOM 1643 C CA . VAL B 1 93 ? 2.461 5.984 1.865 1 98.44 93 VAL B CA 1
ATOM 1644 C C . VAL B 1 93 ? 2.404 6.047 3.391 1 98.44 93 VAL B C 1
ATOM 1646 O O . VAL B 1 93 ? 2.516 7.129 3.977 1 98.44 93 VAL B O 1
ATOM 1649 N N . MET B 1 94 ? 2.229 4.891 3.961 1 96.25 94 MET B N 1
ATOM 1650 C CA . MET B 1 94 ? 2.113 4.93 5.414 1 96.25 94 MET B CA 1
ATOM 1651 C C . MET B 1 94 ? 2.717 3.678 6.043 1 96.25 94 MET B C 1
ATOM 165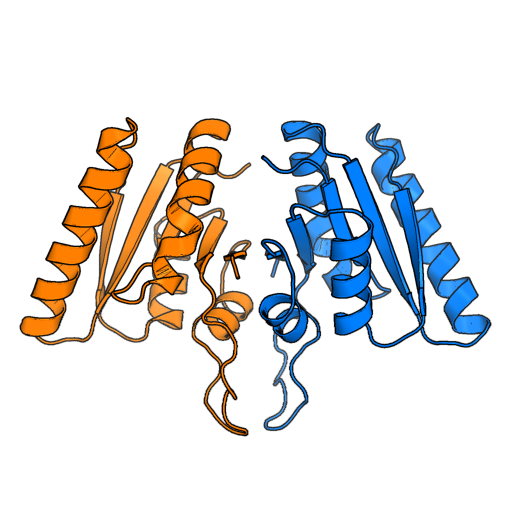3 O O . MET B 1 94 ? 2.857 2.65 5.375 1 96.25 94 MET B O 1
ATOM 1657 N N . GLY B 1 95 ? 3.104 3.869 7.242 1 93.12 95 GLY B N 1
ATOM 1658 C CA . GLY B 1 95 ? 3.582 2.736 8.016 1 93.12 95 GLY B CA 1
ATOM 1659 C C . GLY B 1 95 ? 2.471 1.984 8.727 1 93.12 95 GLY B C 1
ATOM 1660 O O . GLY B 1 95 ? 1.35 2.484 8.836 1 93.12 95 GLY B O 1
ATOM 1661 N N . CYS B 1 96 ? 2.723 0.718 8.969 1 81 96 CYS B N 1
ATOM 1662 C CA . CYS B 1 96 ? 1.773 -0.094 9.719 1 81 96 CYS B CA 1
ATOM 1663 C C . CYS B 1 96 ? 2.398 -0.606 11.016 1 81 96 CYS B C 1
ATOM 1665 O O . CYS B 1 96 ? 3.584 -0.938 11.047 1 81 96 CYS B O 1
ATOM 1667 N N . ARG B 1 97 ? 1.597 -0.226 12.047 1 63.97 97 ARG B N 1
ATOM 1668 C CA . ARG B 1 97 ? 2.051 -0.734 13.344 1 63.97 97 ARG B CA 1
ATOM 1669 C C . ARG B 1 97 ? 1.875 -2.246 13.43 1 63.97 97 ARG B C 1
ATOM 1671 O O . ARG B 1 97 ? 0.917 -2.797 12.883 1 63.97 97 ARG B O 1
ATOM 1678 N N . GLY B 1 98 ? 2.928 -3.035 13.336 1 54.59 98 GLY B N 1
ATOM 1679 C CA . GLY B 1 98 ? 2.811 -4.469 13.562 1 54.59 98 GLY B CA 1
ATOM 1680 C C . GLY B 1 98 ? 1.621 -4.836 14.43 1 54.59 98 GLY B C 1
ATOM 1681 O O . GLY B 1 98 ? 1.066 -3.986 15.125 1 54.59 98 GLY B O 1
ATOM 1682 N N . ILE B 1 99 ? 0.676 -5.582 13.883 1 47 99 ILE B N 1
ATOM 1683 C CA . ILE B 1 99 ? -0.309 -6.137 14.805 1 47 99 ILE B CA 1
ATOM 1684 C C . ILE B 1 99 ? 0.335 -6.371 16.172 1 47 99 ILE B C 1
ATOM 1686 O O . ILE B 1 99 ? 1.196 -7.242 16.312 1 47 99 ILE B O 1
ATOM 1690 N N . GLY B 1 100 ? 0.936 -5.711 16.969 1 45.62 100 GLY B N 1
ATOM 1691 C CA . GLY B 1 100 ? 0.493 -6.379 18.188 1 45.62 100 GLY B CA 1
ATOM 1692 C C . GLY B 1 100 ? -0.938 -6.875 18.109 1 45.62 100 GLY B C 1
ATOM 1693 O O . GLY B 1 100 ? -1.643 -6.602 17.141 1 45.62 100 GLY B O 1
ATOM 1694 N N . LEU B 1 101 ? -1.477 -7.91 19.141 1 41.16 101 LEU B N 1
ATOM 1695 C CA . LEU B 1 101 ? -2.805 -8.5 19.25 1 41.16 101 LEU B CA 1
ATOM 1696 C C . LEU B 1 101 ? -3.887 -7.469 18.969 1 41.16 101 LEU B C 1
ATOM 1698 O O . LEU B 1 101 ? -4.137 -6.582 19.781 1 41.16 101 LEU B O 1
ATOM 1702 N N . THR B 1 102 ? -3.742 -6.879 17.688 1 45.62 102 THR B N 1
ATOM 1703 C CA . THR B 1 102 ? -5.027 -6.195 17.625 1 45.62 102 THR B CA 1
ATOM 1704 C C . THR B 1 102 ? -6.07 -6.91 18.484 1 45.62 102 THR B C 1
ATOM 1706 O O . THR B 1 102 ? -6.309 -8.109 18.312 1 45.62 102 THR B O 1
ATOM 1709 N N . PRO B 1 103 ? -6.121 -6.523 19.641 1 44.03 103 PRO B N 1
ATOM 1710 C CA . PRO B 1 103 ? -7.074 -7.305 20.438 1 44.03 103 PRO B CA 1
ATOM 1711 C C . PRO B 1 103 ? -8.32 -7.703 19.641 1 44.03 103 PRO B C 1
ATOM 1713 O O . PRO B 1 103 ? -8.734 -6.977 18.719 1 44.03 103 PRO B O 1
ATOM 1716 N N . GLU B 1 104 ? -8.656 -8.891 19.719 1 42.53 104 GLU B N 1
ATOM 1717 C CA . GLU B 1 104 ? -9.992 -9.352 19.328 1 42.53 104 GLU B CA 1
ATOM 1718 C C . GLU B 1 104 ? -11.047 -8.281 19.609 1 42.53 104 GLU B C 1
ATOM 1720 O O . GLU B 1 104 ? -11.148 -7.777 20.719 1 42.53 104 GLU B O 1
ATOM 1725 N N . GLY B 1 105 ? -11.656 -7.617 18.594 1 45.69 105 GLY B N 1
ATOM 1726 C CA . GLY B 1 105 ? -12.664 -6.594 18.828 1 45.69 105 GLY B CA 1
ATOM 1727 C C . GLY B 1 105 ? -12.188 -5.195 18.484 1 45.69 105 GLY B C 1
ATOM 1728 O O . GLY B 1 105 ? -12.961 -4.234 18.547 1 45.69 105 GLY B O 1
ATOM 1729 N N . ALA B 1 106 ? -10.852 -5.098 18.781 1 49.38 106 ALA B N 1
ATOM 1730 C CA . ALA B 1 106 ? -10.398 -3.713 18.672 1 49.38 106 ALA B CA 1
ATOM 1731 C C . ALA B 1 106 ? -10.711 -3.133 17.297 1 49.38 106 ALA B C 1
ATOM 1733 O O . ALA B 1 106 ? -10.75 -3.859 16.312 1 49.38 106 ALA B O 1
ATOM 1734 N N . ALA B 1 107 ? -11.117 -1.908 17.281 1 52.97 107 ALA B N 1
ATOM 1735 C CA . ALA B 1 107 ? -11.43 -1.003 16.172 1 52.97 107 ALA B CA 1
ATOM 1736 C C . ALA B 1 107 ? -10.367 -1.09 15.078 1 52.97 107 ALA B C 1
ATOM 1738 O O . ALA B 1 107 ? -9.211 -1.417 15.352 1 52.97 107 ALA B O 1
ATOM 1739 N N . GLU B 1 108 ? -10.672 -1.268 13.859 1 63.72 108 GLU B N 1
ATOM 1740 C CA . GLU B 1 108 ? -9.898 -1.3 12.625 1 63.72 108 GLU B CA 1
ATOM 1741 C C . GLU B 1 108 ? -8.734 -0.315 12.68 1 63.72 108 GLU B C 1
ATOM 1743 O O . GLU B 1 108 ? -8.898 0.834 13.094 1 63.72 108 GLU B O 1
ATOM 1748 N N . SER B 1 109 ? -7.551 -0.768 12.617 1 79.06 109 SER B N 1
ATOM 1749 C CA . SER B 1 109 ? -6.375 0.095 12.594 1 79.06 109 SER B CA 1
ATOM 1750 C C . SER B 1 109 ? -6.551 1.24 11.602 1 79.06 109 SER B C 1
ATOM 1752 O O . SER B 1 109 ? -7.43 1.189 10.734 1 79.06 109 SER B O 1
ATOM 1754 N N . VAL B 1 110 ? -5.906 2.412 11.898 1 86.81 110 VAL B N 1
ATOM 1755 C CA . VAL B 1 110 ? -5.922 3.551 10.992 1 86.81 110 VAL B CA 1
ATOM 1756 C C . VAL B 1 110 ? -5.559 3.088 9.578 1 86.81 110 VAL B C 1
ATOM 1758 O O . VAL B 1 110 ? -6.23 3.441 8.609 1 86.81 110 VAL B O 1
ATOM 1761 N N . THR B 1 111 ? -4.574 2.23 9.508 1 89.06 111 THR B N 1
ATOM 1762 C CA . THR B 1 111 ? -4.105 1.744 8.211 1 89.06 111 THR B CA 1
ATOM 1763 C C . THR B 1 111 ? -5.219 0.999 7.48 1 89.06 111 THR B C 1
ATOM 1765 O O . THR B 1 111 ? -5.465 1.247 6.301 1 89.06 111 THR B O 1
ATOM 1768 N N . ASN B 1 112 ? -5.895 0.179 8.148 1 85.31 112 ASN B N 1
ATOM 1769 C CA . ASN B 1 112 ? -6.961 -0.597 7.527 1 85.31 112 ASN B CA 1
ATOM 1770 C C . ASN B 1 112 ? -8.102 0.299 7.059 1 85.31 112 ASN B C 1
ATOM 1772 O O . ASN B 1 112 ? -8.648 0.103 5.969 1 85.31 112 ASN B O 1
ATOM 1776 N N . ARG B 1 113 ? -8.43 1.194 7.863 1 88.06 113 ARG B N 1
ATOM 1777 C CA . ARG B 1 113 ? -9.508 2.105 7.496 1 88.06 113 ARG B CA 1
ATOM 1778 C C . ARG B 1 113 ? -9.109 2.965 6.301 1 88.06 113 ARG B C 1
ATOM 1780 O O . ARG B 1 113 ? -9.938 3.223 5.418 1 88.06 113 ARG B O 1
ATOM 1787 N N . VAL B 1 114 ? -7.914 3.398 6.246 1 92.94 114 VAL B N 1
ATOM 1788 C CA . VAL B 1 114 ? -7.445 4.211 5.129 1 92.94 114 VAL B CA 1
ATOM 1789 C C . VAL B 1 114 ? -7.473 3.387 3.842 1 92.94 114 VAL B C 1
ATOM 1791 O O . VAL B 1 114 ? -7.926 3.867 2.801 1 92.94 114 VAL B O 1
ATOM 1794 N N . ILE B 1 115 ? -7.062 2.223 3.93 1 90.88 115 ILE B N 1
ATOM 1795 C CA . ILE B 1 115 ? -7.043 1.341 2.768 1 90.88 115 ILE B CA 1
ATOM 1796 C C . ILE B 1 115 ? -8.453 1.213 2.193 1 90.88 115 ILE B C 1
ATOM 1798 O O . ILE B 1 115 ? -8.633 1.212 0.974 1 90.88 115 ILE B O 1
ATOM 1802 N N . ASN B 1 116 ? -9.359 1.189 3.006 1 86.62 116 ASN B N 1
ATOM 1803 C CA . ASN B 1 116 ? -10.742 0.955 2.594 1 86.62 116 ASN B CA 1
ATOM 1804 C C . ASN B 1 116 ? -11.398 2.232 2.076 1 86.62 116 ASN B C 1
ATOM 1806 O O . ASN B 1 116 ? -12.328 2.174 1.269 1 86.62 116 ASN B O 1
ATOM 1810 N N . LEU B 1 117 ? -10.883 3.334 2.494 1 90.94 117 LEU B N 1
ATOM 1811 C CA . LEU B 1 117 ? -11.586 4.582 2.234 1 90.94 117 LEU B CA 1
ATOM 1812 C C . LEU B 1 117 ? -10.805 5.461 1.263 1 90.94 117 LEU B C 1
ATOM 1814 O O . LEU B 1 117 ? -11.352 6.422 0.713 1 90.94 117 LEU B O 1
ATOM 1818 N N . ALA B 1 118 ? -9.578 5.129 1.038 1 94.56 118 ALA B N 1
ATOM 1819 C CA . ALA B 1 118 ? -8.688 6.008 0.29 1 94.56 118 ALA B CA 1
ATOM 1820 C C . ALA B 1 118 ? -9.141 6.148 -1.16 1 94.56 118 ALA B C 1
ATOM 1822 O O . ALA B 1 118 ? -9.586 5.176 -1.773 1 94.56 118 ALA B O 1
ATOM 1823 N N . PRO B 1 119 ? -8.992 7.273 -1.745 1 94.5 119 PRO B N 1
ATOM 1824 C CA . PRO B 1 119 ? -9.344 7.516 -3.146 1 94.5 119 PRO B CA 1
ATOM 1825 C C . PRO B 1 119 ? -8.242 7.102 -4.113 1 94.5 119 PRO B C 1
ATOM 1827 O O . PRO B 1 119 ? -8.383 7.27 -5.328 1 94.5 119 PRO B O 1
ATOM 1830 N N . CYS B 1 120 ? -7.145 6.633 -3.598 1 96.19 120 CYS B N 1
ATOM 1831 C CA . CYS B 1 120 ? -5.961 6.293 -4.383 1 96.19 120 CYS B CA 1
ATOM 1832 C C . CYS B 1 120 ? -5.223 5.105 -3.773 1 96.19 120 CYS B C 1
ATOM 1834 O O . CYS B 1 120 ? -5.559 4.656 -2.676 1 96.19 120 CYS B O 1
ATOM 1836 N N . PRO B 1 121 ? -4.25 4.562 -4.457 1 97.31 121 PRO B N 1
ATOM 1837 C CA . PRO B 1 121 ? -3.473 3.449 -3.906 1 97.31 121 PRO B CA 1
ATOM 1838 C C . PRO B 1 121 ? -2.766 3.811 -2.604 1 97.31 121 PRO B C 1
ATOM 1840 O O . PRO B 1 121 ? -2.371 4.961 -2.41 1 97.31 121 PRO B O 1
ATOM 1843 N N . VAL B 1 122 ? -2.664 2.836 -1.767 1 97 122 VAL B N 1
ATOM 1844 C CA . VAL B 1 122 ? -1.999 2.998 -0.478 1 97 122 VAL B CA 1
ATOM 1845 C C . VAL B 1 122 ? -0.817 2.035 -0.382 1 97 122 VAL B C 1
ATOM 1847 O O . VAL B 1 122 ? -0.978 0.825 -0.554 1 97 122 VAL B O 1
ATOM 1850 N N . LEU B 1 123 ? 0.327 2.586 -0.188 1 97.81 123 LEU B N 1
ATOM 1851 C CA . LEU B 1 123 ? 1.532 1.796 0.036 1 97.81 123 LEU B CA 1
ATOM 1852 C C . LEU B 1 123 ? 1.834 1.676 1.526 1 97.81 123 LEU B C 1
ATOM 1854 O O . LEU B 1 123 ? 2.111 2.678 2.189 1 97.81 123 LEU B O 1
ATOM 1858 N N . VAL B 1 124 ? 1.762 0.48 2.004 1 95.94 124 VAL B N 1
ATOM 1859 C CA . VAL B 1 124 ? 1.947 0.221 3.428 1 95.94 124 VAL B CA 1
ATOM 1860 C C . VAL B 1 124 ? 3.309 -0.433 3.662 1 95.94 124 VAL B C 1
ATOM 1862 O O . VAL B 1 124 ? 3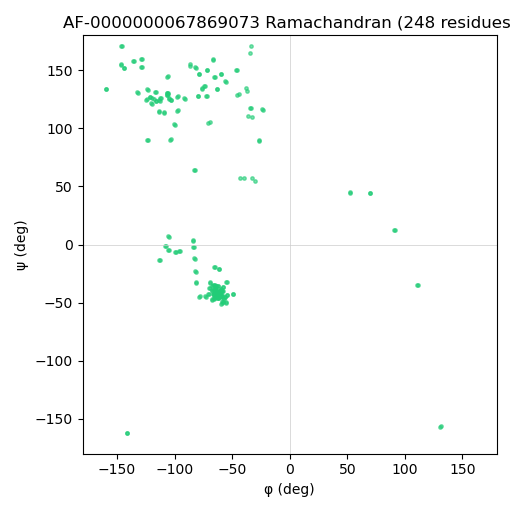.643 -1.431 3.02 1 95.94 124 VAL B O 1
ATOM 1865 N N . VAL B 1 125 ? 4.008 0.15 4.559 1 94.56 125 VAL B N 1
ATOM 1866 C CA . VAL B 1 125 ? 5.328 -0.367 4.91 1 94.56 125 VAL B CA 1
ATOM 1867 C C . VAL B 1 125 ? 5.281 -1 6.297 1 94.56 125 VAL B C 1
ATOM 1869 O O . VAL B 1 125 ? 4.938 -0.336 7.277 1 94.56 125 VAL B O 1
ATOM 1872 N N . PRO B 1 126 ? 5.469 -2.287 6.332 1 84.5 126 PRO B N 1
ATOM 1873 C CA . PRO B 1 126 ? 5.453 -2.943 7.641 1 84.5 126 PRO B CA 1
ATOM 1874 C C . PRO B 1 126 ? 6.629 -2.527 8.523 1 84.5 126 PRO B C 1
ATOM 1876 O O . PRO B 1 126 ? 7.672 -2.111 8.016 1 84.5 126 PRO B O 1
#

Radius of gyration: 18.56 Å; Cα contacts (8 Å, |Δi|>4): 481; chains: 2; bounding box: 38×54×48 Å

Solvent-accessible surface area (backbone atoms only — not comparable to full-atom values): 13320 Å² total; per-residue (Å²): 134,48,56,22,36,33,36,52,41,63,91,52,70,44,33,52,65,37,50,66,59,50,51,52,48,31,63,74,57,68,26,48,42,35,38,33,30,63,24,54,90,45,72,69,41,46,51,51,41,52,53,52,50,50,52,49,41,50,60,39,40,75,73,76,36,79,55,43,82,46,78,45,69,56,57,52,39,59,48,53,34,50,48,35,59,75,70,53,30,44,28,36,42,34,29,38,72,64,68,59,81,66,48,91,84,55,76,74,51,56,60,58,46,28,55,60,61,30,92,37,33,32,35,36,28,88,133,48,55,22,35,34,37,51,39,65,92,53,69,43,32,51,65,37,49,65,57,52,51,53,48,32,64,75,56,69,26,47,42,35,38,32,30,61,23,55,89,47,72,69,41,44,52,53,42,51,53,52,49,49,53,49,41,51,60,38,40,74,74,75,37,78,55,43,79,46,78,44,68,56,57,54,38,60,48,53,35,52,49,35,59,75,71,55,31,45,28,35,43,34,28,37,71,64,66,58,80,64,48,88,83,55,75,74,50,55,59,57,47,28,54,61,61,30,91,35,34,33,35,35,28,87

pLDDT: mean 90.13, std 13.81, range [41.16, 98.81]

Organism: Synechococcus elongatus (strain ATCC 33912 / PCC 7942 / FACHB-805) (NCBI:txid1140)